Protein AF-A0A536CJ79-F1 (afdb_monomer)

Mean predicted aligned error: 11.65 Å

Structure (mmCIF, N/CA/C/O backbone):
data_AF-A0A536CJ79-F1
#
_entry.id   AF-A0A536CJ79-F1
#
loop_
_atom_site.group_PDB
_atom_site.id
_atom_site.type_symbol
_atom_site.label_atom_id
_atom_site.label_alt_id
_atom_site.label_comp_id
_atom_site.label_asym_id
_atom_site.label_entity_id
_atom_site.label_seq_id
_atom_site.pdbx_PDB_ins_code
_atom_site.Cartn_x
_atom_site.Cartn_y
_atom_site.Cartn_z
_atom_site.occupancy
_atom_site.B_iso_or_equiv
_atom_site.auth_seq_id
_atom_site.auth_comp_id
_atom_site.auth_asym_id
_atom_site.auth_atom_id
_atom_site.pdbx_PDB_model_num
ATOM 1 N N . MET A 1 1 ? 9.368 -1.199 27.092 1.00 73.19 1 MET A N 1
ATOM 2 C CA . MET A 1 1 ? 9.472 0.175 26.552 1.00 73.19 1 MET A CA 1
ATOM 3 C C . MET A 1 1 ? 8.322 0.328 25.573 1.00 73.19 1 MET A C 1
ATOM 5 O O . MET A 1 1 ? 8.104 -0.614 24.823 1.00 73.19 1 MET A O 1
ATOM 9 N N . LYS A 1 2 ? 7.531 1.405 25.643 1.00 85.31 2 LYS A N 1
ATOM 10 C CA . LYS A 1 2 ? 6.389 1.578 24.731 1.00 85.31 2 LYS A CA 1
ATOM 11 C C . LYS A 1 2 ? 6.902 1.987 23.349 1.00 85.31 2 LYS A C 1
ATOM 13 O O . LYS A 1 2 ? 7.710 2.909 23.264 1.00 85.31 2 LYS A O 1
ATOM 18 N N . THR A 1 3 ? 6.424 1.309 22.317 1.00 94.44 3 THR A N 1
ATOM 19 C CA . THR A 1 3 ? 6.707 1.585 20.902 1.00 94.44 3 THR A CA 1
ATOM 20 C C . THR A 1 3 ? 5.436 2.105 20.255 1.00 94.44 3 THR A C 1
ATOM 22 O O . THR A 1 3 ? 4.338 1.751 20.688 1.00 94.44 3 THR A O 1
ATOM 25 N N . GLU A 1 4 ? 5.574 2.971 19.260 1.00 96.38 4 GLU A N 1
ATOM 26 C CA . GLU A 1 4 ? 4.444 3.442 18.474 1.00 96.38 4 GLU A CA 1
ATOM 27 C C . GLU A 1 4 ? 4.176 2.489 17.307 1.00 96.38 4 GLU A C 1
ATOM 29 O O . GLU A 1 4 ? 5.079 2.133 16.547 1.00 96.38 4 GLU A O 1
ATOM 34 N N . TRP A 1 5 ? 2.938 2.014 17.227 1.00 97.31 5 TRP A N 1
ATOM 35 C CA . TRP A 1 5 ? 2.487 1.029 16.258 1.00 97.31 5 TRP A CA 1
ATOM 36 C C . TRP A 1 5 ? 1.411 1.640 15.380 1.00 97.31 5 TRP A C 1
ATOM 38 O O . TRP A 1 5 ? 0.447 2.202 15.895 1.00 97.31 5 TRP A O 1
ATOM 48 N N . THR A 1 6 ? 1.541 1.459 14.073 1.00 97.12 6 THR A N 1
ATOM 49 C CA . THR A 1 6 ? 0.470 1.678 13.107 1.00 97.12 6 THR A CA 1
ATOM 50 C C . THR A 1 6 ? -0.220 0.343 12.856 1.00 97.12 6 THR A C 1
ATOM 52 O O . THR A 1 6 ? 0.427 -0.644 12.486 1.00 97.12 6 THR A O 1
ATOM 55 N N . VAL A 1 7 ? -1.532 0.311 13.070 1.00 97.69 7 VAL A N 1
ATOM 56 C CA . VAL A 1 7 ? -2.379 -0.857 12.834 1.00 97.69 7 VAL A CA 1
ATOM 57 C C . VAL A 1 7 ? -3.358 -0.518 11.726 1.00 97.69 7 VAL A C 1
ATOM 59 O O . VAL A 1 7 ? -4.098 0.456 11.836 1.00 97.69 7 VAL A O 1
ATOM 62 N N . THR A 1 8 ? -3.371 -1.339 10.682 1.00 97.25 8 THR A N 1
ATOM 63 C CA . THR A 1 8 ? -4.373 -1.298 9.618 1.00 97.25 8 THR A CA 1
ATOM 64 C C . THR A 1 8 ? -5.231 -2.549 9.697 1.00 97.25 8 THR A C 1
ATOM 66 O O . THR A 1 8 ? -4.703 -3.662 9.717 1.00 97.25 8 THR A O 1
ATOM 69 N N . ILE A 1 9 ? -6.547 -2.368 9.744 1.00 97.25 9 ILE A N 1
ATOM 70 C CA . ILE A 1 9 ? -7.541 -3.440 9.739 1.00 97.25 9 ILE A CA 1
ATOM 71 C C . ILE A 1 9 ? -8.451 -3.212 8.539 1.00 97.25 9 ILE A C 1
ATOM 73 O O . ILE A 1 9 ? -9.128 -2.187 8.458 1.00 97.25 9 ILE A O 1
ATOM 77 N N . GLU A 1 10 ? -8.478 -4.180 7.625 1.00 96.69 10 GLU A N 1
ATOM 78 C CA . GLU A 1 10 ? -9.449 -4.225 6.535 1.00 96.69 10 GLU A CA 1
ATOM 79 C C . GLU A 1 10 ? -10.448 -5.351 6.787 1.00 96.69 10 GLU A C 1
ATOM 81 O O . GLU A 1 10 ? -10.070 -6.484 7.104 1.00 96.69 10 GLU A O 1
ATOM 86 N N . GLY A 1 11 ? -11.732 -5.065 6.622 1.00 95.44 11 GLY A N 1
ATOM 87 C CA . GLY A 1 11 ? -12.769 -6.071 6.782 1.00 95.44 11 GLY A CA 1
ATOM 88 C C . GLY A 1 11 ? -14.157 -5.575 6.421 1.00 95.44 11 GLY A C 1
ATOM 89 O O . GLY A 1 11 ? -14.378 -4.396 6.138 1.00 95.44 11 GLY A O 1
ATOM 90 N N . ARG A 1 12 ? -15.114 -6.501 6.416 1.00 95.19 12 ARG A N 1
ATOM 91 C CA . ARG A 1 12 ? -16.521 -6.190 6.146 1.00 95.19 12 ARG A CA 1
ATOM 92 C C . ARG A 1 12 ? -17.265 -6.013 7.463 1.00 95.19 12 ARG A C 1
ATOM 94 O O . ARG A 1 12 ? -17.269 -6.946 8.270 1.00 95.19 12 ARG A O 1
ATOM 101 N N . PRO A 1 13 ? -17.866 -4.840 7.719 1.00 94.12 13 PRO A N 1
ATOM 102 C CA . PRO A 1 13 ? -18.624 -4.624 8.940 1.00 94.12 13 PRO A CA 1
ATOM 103 C C . PRO A 1 13 ? -19.940 -5.419 8.896 1.00 94.12 13 PRO A C 1
ATOM 105 O O . PRO A 1 13 ? -20.557 -5.566 7.841 1.00 94.12 13 PRO A O 1
ATOM 108 N N . ALA A 1 14 ? -20.385 -5.929 10.048 1.00 90.94 14 ALA A N 1
ATOM 109 C CA . ALA A 1 14 ? -21.646 -6.673 10.160 1.00 90.94 14 ALA A CA 1
ATOM 110 C C . ALA A 1 14 ? -22.886 -5.765 10.099 1.00 90.94 14 ALA A C 1
ATOM 112 O O . ALA A 1 14 ? -23.990 -6.228 9.812 1.00 90.94 14 ALA A O 1
ATOM 113 N N . LYS A 1 15 ? -22.705 -4.476 10.396 1.00 88.38 15 LYS A N 1
ATOM 114 C CA . LYS A 1 15 ? -23.716 -3.422 10.272 1.00 88.38 15 LYS A CA 1
ATOM 115 C C . LYS A 1 15 ? -23.265 -2.371 9.262 1.00 88.38 15 LYS A C 1
ATOM 117 O O . LYS A 1 15 ? -22.086 -2.271 8.942 1.00 88.38 15 LYS A O 1
ATOM 122 N N . VAL A 1 16 ? -24.217 -1.585 8.765 1.00 86.12 16 VAL A N 1
ATOM 123 C CA . VAL A 1 16 ? -23.900 -0.336 8.061 1.00 86.12 16 VAL A CA 1
ATOM 124 C C . VAL A 1 16 ? -23.269 0.614 9.076 1.00 86.12 16 VAL A C 1
ATOM 126 O O . VAL A 1 16 ? -23.767 0.721 10.197 1.00 86.12 16 VAL A O 1
ATOM 129 N N . VAL A 1 17 ? -22.170 1.255 8.694 1.00 87.38 17 VAL A N 1
ATOM 130 C 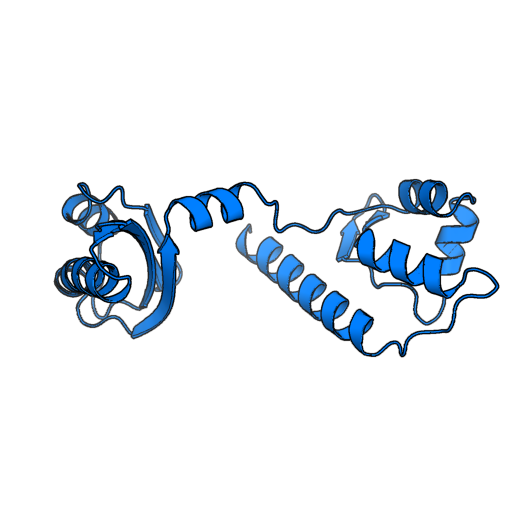CA . VAL A 1 17 ? -21.407 2.165 9.553 1.00 87.38 17 VAL A CA 1
ATOM 131 C C . VAL A 1 17 ? -21.127 3.429 8.767 1.00 87.38 17 VAL A C 1
ATOM 133 O O . VAL A 1 17 ? -20.785 3.340 7.584 1.00 87.38 17 VAL A O 1
ATOM 136 N N . ASP A 1 18 ? -21.282 4.576 9.417 1.00 90.50 18 ASP A N 1
ATOM 137 C CA . ASP A 1 18 ? -20.813 5.841 8.875 1.00 90.50 18 ASP A CA 1
ATOM 138 C C . ASP A 1 18 ? -19.294 5.948 9.107 1.00 90.50 18 ASP A C 1
ATOM 140 O O . ASP A 1 18 ? -18.837 5.790 10.243 1.00 90.50 18 ASP A O 1
ATOM 144 N N . PRO A 1 19 ? -18.473 6.165 8.065 1.00 88.81 19 PRO A N 1
ATOM 145 C CA . PRO A 1 19 ? -17.048 6.413 8.245 1.00 88.81 19 PRO A CA 1
ATOM 146 C C . PRO A 1 19 ? -16.736 7.576 9.198 1.00 88.81 19 PRO A C 1
ATOM 148 O O . PRO A 1 19 ? -15.688 7.535 9.841 1.00 88.81 19 PRO A O 1
ATOM 151 N N . GLU A 1 20 ? -17.615 8.580 9.306 1.00 91.56 20 GLU A N 1
ATOM 152 C CA . GLU A 1 20 ? -17.431 9.709 10.230 1.00 91.56 20 GLU A CA 1
ATOM 153 C C . GLU A 1 20 ? -17.484 9.259 11.698 1.00 91.56 20 GLU A C 1
ATOM 155 O O . GLU A 1 20 ? -16.600 9.629 12.468 1.00 91.56 20 GLU A O 1
ATOM 160 N N . ASP A 1 21 ? -18.393 8.343 12.058 1.00 92.00 21 ASP A N 1
ATOM 161 C CA . ASP A 1 21 ? -18.478 7.787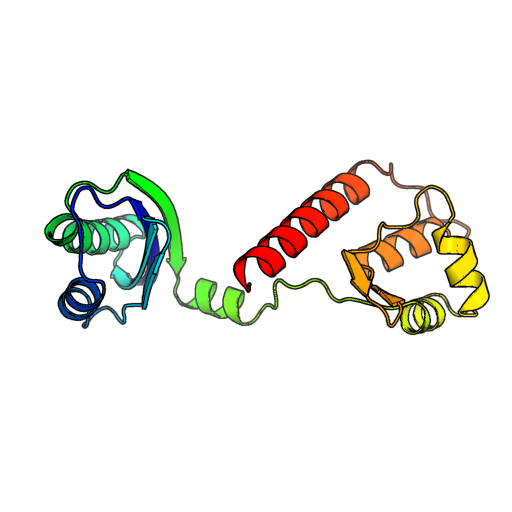 13.420 1.00 92.00 21 ASP A CA 1
ATOM 162 C C . ASP A 1 21 ? -17.164 7.103 13.842 1.00 92.00 21 ASP A C 1
ATOM 164 O O . ASP A 1 21 ? -16.749 7.154 15.000 1.00 92.00 21 ASP A O 1
ATOM 168 N N . ILE A 1 22 ? -16.488 6.444 12.892 1.00 91.75 22 ILE A N 1
ATOM 169 C CA . ILE A 1 22 ? -15.205 5.774 13.139 1.00 91.75 22 ILE A CA 1
ATOM 170 C C . ILE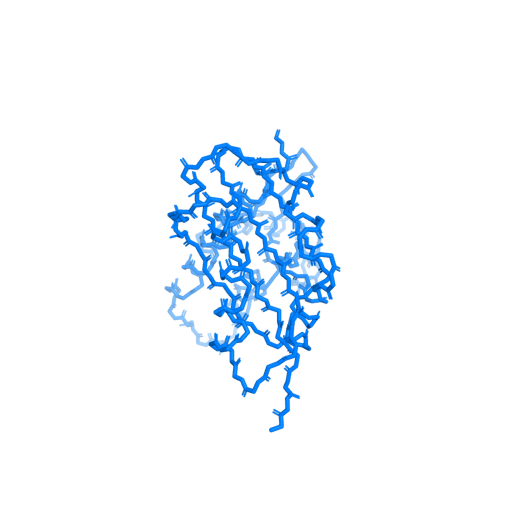 A 1 22 ? -14.085 6.797 13.327 1.00 91.75 22 ILE A C 1
ATOM 172 O O . ILE A 1 22 ? -13.215 6.601 14.177 1.00 91.75 22 ILE A O 1
ATOM 176 N N . LEU A 1 23 ? -14.076 7.862 12.522 1.00 92.75 23 LEU A N 1
ATOM 177 C CA . LEU A 1 23 ? -13.086 8.929 12.651 1.00 92.75 23 LEU A CA 1
ATOM 178 C C . LEU A 1 23 ? -13.211 9.635 14.002 1.00 92.75 23 LEU A C 1
ATOM 180 O O . LEU A 1 23 ? -12.184 9.894 14.628 1.00 92.75 23 LEU A O 1
ATOM 184 N N . ASP A 1 24 ? -14.436 9.879 14.461 1.00 93.06 24 ASP A N 1
ATOM 185 C CA . ASP A 1 24 ? -14.707 10.518 15.747 1.00 93.06 24 ASP A CA 1
ATOM 186 C C . ASP A 1 24 ? -14.265 9.640 16.926 1.00 93.06 24 ASP A C 1
ATOM 188 O O . ASP A 1 24 ? -13.522 10.097 17.797 1.00 93.06 24 ASP A O 1
ATOM 192 N N . GLU A 1 25 ? -14.642 8.359 16.935 1.00 91.12 25 GLU A N 1
ATOM 193 C CA . GLU A 1 25 ? -14.264 7.419 18.003 1.00 91.12 25 GLU A CA 1
ATOM 194 C C . GLU A 1 25 ? -12.748 7.208 18.083 1.00 91.12 25 GLU A C 1
ATOM 196 O O . GLU A 1 25 ? -12.173 7.058 19.163 1.00 91.12 25 GLU A O 1
ATOM 201 N N . LEU A 1 26 ? -12.075 7.198 16.932 1.00 91.50 26 LEU A N 1
ATOM 202 C CA . LEU A 1 26 ? -10.636 6.971 16.856 1.00 91.50 26 LEU A CA 1
ATOM 203 C C . LEU A 1 26 ? -9.825 8.266 16.797 1.00 91.50 26 LEU A C 1
ATOM 205 O O . LEU A 1 26 ? -8.620 8.181 16.568 1.00 91.50 26 LEU A O 1
ATOM 209 N N . ALA A 1 27 ? -10.428 9.441 17.006 1.00 90.00 27 ALA A N 1
ATOM 210 C CA . ALA A 1 27 ? -9.792 10.739 16.765 1.00 90.00 27 ALA A CA 1
ATOM 211 C C . ALA A 1 27 ? -8.436 10.900 17.480 1.00 90.00 27 ALA A C 1
ATOM 213 O O . ALA A 1 27 ? -7.478 11.423 16.906 1.00 90.00 27 ALA A O 1
ATOM 214 N N . GLU A 1 28 ? -8.313 10.383 18.707 1.00 90.06 28 GLU A N 1
ATOM 215 C CA . GLU A 1 28 ? -7.066 10.428 19.488 1.00 90.06 28 GLU A CA 1
ATOM 216 C C . GLU A 1 28 ? -5.941 9.543 18.922 1.00 90.06 28 GLU A C 1
ATOM 218 O O . GLU A 1 28 ? -4.776 9.695 19.294 1.00 90.06 28 GLU A O 1
ATOM 223 N N . LEU A 1 29 ? -6.268 8.620 18.016 1.00 89.81 29 LEU A N 1
ATOM 224 C CA . LEU A 1 29 ? -5.343 7.656 17.419 1.00 89.81 29 LEU A CA 1
ATOM 225 C C . LEU A 1 29 ? -4.885 8.058 16.009 1.00 89.81 29 LEU A C 1
ATOM 227 O O . LEU A 1 29 ? -4.305 7.234 15.304 1.00 89.81 29 LEU A O 1
ATOM 231 N N . SER A 1 30 ? -5.127 9.310 15.593 1.00 87.81 30 SER A N 1
ATOM 232 C CA . SER A 1 30 ? -4.805 9.816 14.245 1.00 87.81 30 SER A CA 1
ATOM 233 C C . SER A 1 30 ? -5.325 8.889 13.133 1.00 87.81 30 SER A C 1
ATOM 235 O O . SER A 1 30 ? -4.530 8.313 12.383 1.00 87.81 30 SER A O 1
ATOM 237 N N . PRO A 1 31 ? -6.650 8.677 13.055 1.00 94.00 31 PRO A N 1
ATOM 238 C CA . PRO A 1 31 ? -7.217 7.636 12.224 1.00 94.00 31 PRO A CA 1
ATOM 239 C C . PRO A 1 31 ? -7.245 8.044 10.750 1.00 94.00 31 PRO A C 1
ATOM 241 O O . PRO A 1 31 ? -7.430 9.209 10.398 1.00 94.00 31 PRO A O 1
ATOM 244 N N . ALA A 1 32 ? -7.137 7.050 9.880 1.00 94.19 32 ALA A N 1
ATOM 245 C CA . ALA A 1 32 ? -7.490 7.146 8.476 1.00 94.19 32 ALA A CA 1
ATOM 246 C C . ALA A 1 32 ? -8.494 6.039 8.159 1.00 94.19 32 ALA A C 1
ATOM 248 O O . ALA A 1 32 ? -8.252 4.869 8.453 1.00 94.19 32 ALA A O 1
ATOM 249 N N . VAL A 1 33 ? -9.621 6.411 7.557 1.00 94.50 33 VAL A N 1
ATOM 250 C CA . VAL A 1 33 ? -10.706 5.483 7.233 1.00 94.50 33 VAL A CA 1
ATOM 251 C C . VAL A 1 33 ? -10.998 5.563 5.744 1.00 94.50 33 VAL A C 1
ATOM 253 O O . VAL A 1 33 ? -11.095 6.644 5.165 1.00 94.50 33 VAL A O 1
ATOM 256 N N . GLN A 1 34 ? -11.142 4.405 5.114 1.00 92.94 34 GLN A N 1
ATOM 257 C CA . GLN A 1 34 ? -11.619 4.269 3.746 1.00 92.94 34 GLN A CA 1
ATOM 258 C C . GLN A 1 34 ? -12.768 3.271 3.730 1.00 92.94 34 GLN A C 1
ATOM 260 O O . GLN A 1 34 ? -12.674 2.194 4.317 1.00 92.94 34 GLN A O 1
ATOM 265 N N . PHE A 1 35 ? -13.843 3.610 3.027 1.00 91.31 35 PHE A N 1
ATOM 266 C CA . PHE A 1 35 ? -14.978 2.718 2.854 1.00 91.31 35 PHE A CA 1
ATOM 267 C C . PHE A 1 35 ? -15.396 2.674 1.389 1.00 91.31 35 PHE A C 1
ATOM 269 O O . PHE A 1 35 ? -15.614 3.706 0.755 1.00 91.31 35 PHE A O 1
ATOM 276 N N . GLY A 1 36 ? -15.505 1.470 0.835 1.00 87.06 36 GLY A N 1
ATOM 277 C CA . GLY A 1 36 ? -15.907 1.281 -0.554 1.00 87.06 36 GLY A CA 1
ATOM 278 C C . GLY A 1 36 ? -16.176 -0.182 -0.871 1.00 87.06 36 GLY A C 1
ATOM 279 O O . GLY A 1 36 ? -15.493 -1.073 -0.374 1.00 87.06 36 GLY A O 1
ATOM 280 N N . ASN A 1 37 ? -17.186 -0.454 -1.703 1.00 86.62 37 ASN A N 1
ATOM 281 C CA . ASN A 1 37 ? -17.585 -1.820 -2.084 1.00 86.62 37 ASN A CA 1
ATOM 282 C C . ASN A 1 37 ? -17.834 -2.753 -0.874 1.00 86.62 37 ASN A C 1
ATOM 284 O O . ASN A 1 37 ? -17.519 -3.948 -0.908 1.00 86.62 37 ASN A O 1
ATOM 288 N N . GLY A 1 38 ? -18.365 -2.190 0.217 1.00 87.31 38 GLY A N 1
ATOM 289 C CA . GLY A 1 38 ? -18.629 -2.899 1.473 1.00 87.31 38 GLY A CA 1
ATOM 290 C C . GLY A 1 38 ? -17.379 -3.342 2.240 1.00 87.31 38 GLY A C 1
ATOM 291 O O . GLY A 1 38 ? -17.508 -4.150 3.155 1.00 87.31 38 GLY A O 1
ATOM 292 N N . LEU A 1 39 ? -16.191 -2.871 1.852 1.00 92.38 39 LEU A N 1
ATOM 293 C CA . LEU A 1 39 ? -14.942 -3.074 2.576 1.00 92.38 39 LEU A CA 1
ATOM 294 C C . LEU A 1 39 ? -14.606 -1.791 3.338 1.00 92.38 39 LEU A C 1
ATOM 296 O O . LEU A 1 39 ? -14.567 -0.707 2.750 1.00 92.38 39 LEU A O 1
ATOM 300 N N . LEU A 1 40 ? -14.370 -1.936 4.637 1.00 94.62 40 LEU A N 1
ATOM 301 C CA . LEU A 1 40 ? -13.842 -0.903 5.512 1.00 94.62 40 LEU A CA 1
ATOM 302 C C . LEU A 1 40 ? -12.344 -1.141 5.683 1.00 94.62 40 LEU A C 1
ATOM 304 O O . LEU A 1 40 ? -11.944 -2.257 5.997 1.00 94.62 40 LEU A O 1
ATOM 308 N N . SER A 1 41 ? -11.539 -0.102 5.503 1.00 95.88 41 SER A N 1
ATOM 309 C CA . SER A 1 41 ? -10.121 -0.079 5.850 1.00 95.88 41 SER A CA 1
ATOM 310 C C . SER A 1 41 ? -9.894 1.029 6.862 1.00 95.88 41 SER A C 1
ATOM 312 O O . SER A 1 41 ? -10.081 2.201 6.536 1.00 95.88 41 SER A O 1
ATOM 314 N N . THR A 1 42 ? -9.459 0.664 8.062 1.00 96.50 42 THR A N 1
ATOM 315 C CA . THR A 1 42 ? -9.113 1.616 9.116 1.00 96.50 42 THR A CA 1
ATOM 316 C C . THR A 1 42 ? -7.647 1.475 9.474 1.00 96.50 42 THR A C 1
ATOM 318 O O . THR A 1 42 ? -7.201 0.390 9.842 1.00 96.50 42 THR A O 1
ATOM 321 N N . THR A 1 43 ? -6.922 2.585 9.434 1.00 96.69 43 THR A N 1
ATOM 322 C CA . THR A 1 43 ? -5.559 2.708 9.945 1.00 96.69 43 THR A CA 1
ATOM 323 C C . THR A 1 43 ? -5.558 3.641 11.147 1.00 96.69 43 THR A C 1
ATOM 325 O O . THR A 1 43 ? -6.134 4.721 11.082 1.00 96.69 43 THR A O 1
ATOM 328 N N . ALA A 1 44 ? -4.910 3.247 12.237 1.00 96.44 44 ALA A N 1
ATOM 329 C CA . ALA A 1 44 ? -4.744 4.084 13.421 1.00 96.44 44 ALA A CA 1
ATOM 330 C C . ALA A 1 44 ? -3.393 3.812 14.091 1.00 96.44 44 ALA A C 1
ATOM 332 O O . ALA A 1 44 ? -2.809 2.733 13.942 1.00 96.44 44 ALA A O 1
ATOM 333 N N . THR A 1 45 ? -2.901 4.795 14.838 1.00 95.81 45 THR A N 1
ATOM 334 C CA . THR A 1 45 ? -1.590 4.750 15.484 1.00 95.81 45 THR A CA 1
ATOM 335 C C . THR A 1 45 ? -1.734 4.759 17.001 1.00 95.81 45 THR A C 1
ATOM 337 O O . THR A 1 45 ? -2.486 5.547 17.572 1.00 95.81 45 THR A O 1
ATOM 340 N N . ARG A 1 46 ? -1.002 3.875 17.687 1.00 94.75 46 ARG A N 1
ATOM 341 C CA . ARG A 1 46 ? -1.057 3.747 19.147 1.00 94.75 46 ARG A CA 1
ATOM 342 C C . ARG A 1 46 ? 0.288 3.365 19.746 1.00 94.75 46 ARG A C 1
ATOM 344 O O . ARG A 1 46 ? 0.976 2.469 19.261 1.00 94.75 46 ARG A O 1
ATOM 351 N N . ARG A 1 47 ? 0.634 3.975 20.884 1.00 95.50 47 ARG A N 1
ATOM 352 C CA . ARG A 1 47 ? 1.750 3.498 21.712 1.00 95.50 47 ARG A CA 1
ATOM 353 C C . ARG A 1 47 ? 1.332 2.312 22.571 1.00 95.50 47 ARG A C 1
ATOM 355 O O . ARG A 1 47 ? 0.431 2.436 23.397 1.00 95.50 47 ARG A O 1
ATOM 362 N N . ALA A 1 48 ? 2.053 1.206 22.443 1.00 95.50 48 ALA A N 1
ATOM 363 C CA . ALA A 1 48 ? 1.810 -0.025 23.188 1.00 95.50 48 ALA A CA 1
ATOM 364 C C . ALA A 1 48 ? 3.127 -0.747 23.504 1.00 95.50 48 ALA A C 1
ATOM 366 O O . ALA A 1 48 ? 4.175 -0.457 22.919 1.00 95.50 48 ALA A O 1
ATOM 367 N N . ASN A 1 49 ? 3.097 -1.693 24.441 1.00 96.12 49 ASN A N 1
ATOM 368 C CA . ASN A 1 49 ? 4.263 -2.516 24.768 1.00 96.12 49 ASN A CA 1
ATOM 369 C C . ASN A 1 49 ? 4.467 -3.654 23.762 1.00 96.12 49 ASN A C 1
ATOM 371 O O . ASN A 1 49 ? 5.548 -4.238 23.714 1.00 96.12 49 ASN A O 1
ATOM 375 N N . SER A 1 50 ? 3.441 -3.975 22.972 1.00 95.88 50 SER A N 1
ATOM 376 C CA . SER A 1 50 ? 3.474 -5.031 21.965 1.00 95.88 50 SER A CA 1
ATOM 377 C C . SER A 1 50 ? 2.551 -4.704 20.782 1.00 95.88 50 SER A C 1
ATOM 379 O O . SER A 1 50 ? 1.609 -3.924 20.946 1.00 95.88 50 SER A O 1
ATOM 381 N N . PRO A 1 51 ? 2.776 -5.313 19.603 1.00 96.50 51 PRO A N 1
ATOM 382 C CA . PRO A 1 51 ? 1.883 -5.153 18.455 1.00 96.50 51 PRO A CA 1
ATOM 383 C C . PRO A 1 51 ? 0.470 -5.684 18.728 1.00 96.50 51 PRO A C 1
ATOM 385 O O . PRO A 1 51 ? -0.501 -5.118 18.240 1.00 96.50 51 PRO A O 1
ATOM 388 N N . ILE A 1 52 ? 0.354 -6.748 19.529 1.00 97.06 52 ILE A N 1
ATOM 389 C CA . ILE A 1 52 ? -0.932 -7.367 19.880 1.00 97.06 52 ILE A CA 1
ATOM 390 C C . ILE A 1 52 ? -1.750 -6.416 20.756 1.00 97.06 52 ILE A C 1
ATOM 392 O O . ILE A 1 52 ? -2.904 -6.164 20.452 1.00 97.06 52 ILE A O 1
ATOM 396 N N . GLU A 1 53 ? -1.128 -5.798 21.764 1.00 96.44 53 GLU A N 1
ATOM 397 C CA . GLU A 1 53 ? -1.788 -4.787 22.604 1.00 96.44 53 GLU A CA 1
ATOM 398 C C . GLU A 1 53 ? -2.277 -3.590 21.768 1.00 96.44 53 GLU A C 1
ATOM 400 O O . GLU A 1 53 ? -3.380 -3.096 21.983 1.00 96.44 53 GLU A O 1
ATOM 405 N N . ALA A 1 54 ? -1.489 -3.128 20.788 1.00 95.94 54 ALA A N 1
ATOM 406 C CA . ALA A 1 54 ? -1.932 -2.069 19.879 1.00 95.94 54 ALA A CA 1
ATOM 407 C C . ALA A 1 54 ? -3.151 -2.498 19.043 1.00 95.94 54 ALA A C 1
ATOM 409 O O . ALA A 1 54 ? -4.101 -1.725 18.914 1.00 95.94 54 ALA A O 1
ATOM 410 N N . TYR A 1 55 ? -3.123 -3.721 18.504 1.00 96.69 55 TYR A N 1
ATOM 411 C CA . TYR A 1 55 ? -4.223 -4.295 17.736 1.00 96.69 55 TYR A CA 1
ATOM 412 C C . TYR A 1 55 ? -5.492 -4.447 18.568 1.00 96.69 55 TYR A C 1
ATOM 414 O O . TYR A 1 55 ? -6.531 -3.962 18.134 1.00 96.69 55 TYR A O 1
ATOM 422 N N . ASP A 1 56 ? -5.410 -5.062 19.750 1.00 95.94 56 ASP A N 1
ATOM 423 C CA . ASP A 1 56 ? -6.574 -5.337 20.596 1.00 95.94 56 ASP A CA 1
ATOM 424 C C . ASP A 1 56 ? -7.330 -4.044 20.899 1.00 95.94 56 ASP A C 1
ATOM 426 O O . ASP A 1 56 ? -8.537 -3.967 20.705 1.00 95.94 56 ASP A O 1
ATOM 430 N N . HIS A 1 57 ? -6.609 -2.978 21.245 1.00 93.75 57 HIS A N 1
ATOM 431 C CA . HIS A 1 57 ? -7.217 -1.683 21.517 1.00 93.75 57 HIS A CA 1
ATOM 432 C C . HIS A 1 57 ? -7.927 -1.049 20.315 1.00 93.75 57 HIS A C 1
ATOM 434 O O . HIS A 1 57 ? -9.001 -0.471 20.472 1.00 93.75 57 HIS A O 1
ATOM 440 N N . ILE A 1 58 ? -7.324 -1.110 19.126 1.00 95.00 58 ILE A N 1
ATOM 441 C CA . ILE A 1 58 ? -7.921 -0.533 17.913 1.00 95.00 58 ILE A CA 1
ATOM 442 C C . ILE A 1 58 ? -9.091 -1.401 17.440 1.00 95.00 58 ILE A C 1
ATOM 444 O O . ILE A 1 58 ? -10.134 -0.879 17.048 1.00 95.00 58 ILE A O 1
ATOM 448 N N . TYR A 1 59 ? -8.951 -2.723 17.524 1.00 94.81 59 TYR A N 1
ATOM 449 C CA . TYR A 1 59 ? -10.003 -3.667 17.181 1.00 94.81 59 TYR A CA 1
ATOM 450 C C . TYR A 1 59 ? -11.202 -3.556 18.126 1.00 94.81 59 TYR A C 1
ATOM 452 O O . TYR A 1 59 ? -12.332 -3.586 17.655 1.00 94.81 59 TYR A O 1
ATOM 460 N N . GLU A 1 60 ? -10.995 -3.392 19.434 1.00 93.69 60 GLU A N 1
ATOM 461 C CA . GLU A 1 60 ? -12.078 -3.194 20.404 1.00 93.69 60 GLU A CA 1
ATOM 462 C C . GLU A 1 60 ? -12.905 -1.942 20.088 1.00 93.69 60 GLU A C 1
ATOM 464 O O . GLU A 1 60 ? -14.136 -2.022 20.028 1.00 93.69 60 GLU A O 1
ATOM 469 N N . ALA A 1 61 ? -12.233 -0.818 19.818 1.00 91.75 61 ALA A N 1
ATOM 470 C CA . ALA A 1 61 ? -12.885 0.429 19.424 1.00 91.75 61 ALA A CA 1
ATOM 471 C C . ALA A 1 61 ? -13.640 0.280 18.091 1.00 91.75 61 ALA A C 1
ATOM 473 O O . ALA A 1 61 ? -14.792 0.685 17.972 1.00 91.75 61 ALA A O 1
ATOM 474 N N . LEU A 1 62 ? -13.051 -0.394 17.100 1.00 92.69 62 LEU A N 1
ATOM 475 C CA . LEU A 1 62 ? -13.730 -0.654 15.829 1.00 92.69 62 LEU A CA 1
ATOM 476 C C . LEU A 1 62 ? -14.917 -1.605 15.966 1.00 92.69 62 LEU A C 1
ATOM 478 O O . LEU A 1 62 ? -15.961 -1.388 15.353 1.00 92.69 62 LEU A O 1
ATOM 482 N N . ASN A 1 63 ? -14.780 -2.673 16.745 1.00 92.19 63 ASN A N 1
ATOM 483 C CA . ASN A 1 63 ? -15.799 -3.707 16.894 1.00 92.19 63 ASN A CA 1
ATOM 484 C C . ASN A 1 63 ? -17.047 -3.177 17.625 1.00 92.19 63 ASN A C 1
ATOM 486 O O . ASN A 1 63 ? -18.155 -3.641 17.346 1.00 92.19 63 ASN A O 1
ATOM 490 N N . SER A 1 64 ? -16.912 -2.173 18.501 1.00 90.69 64 SER A N 1
ATOM 491 C CA . SER A 1 64 ? -18.067 -1.496 19.116 1.00 90.69 64 SER A CA 1
ATOM 492 C C . SER A 1 64 ? -18.942 -0.793 18.055 1.00 90.69 64 SER A C 1
ATOM 494 O O . SER A 1 64 ? -20.177 -0.920 18.044 1.00 90.69 64 SER A O 1
ATOM 496 N N . LEU A 1 65 ? -18.304 -0.149 17.074 1.00 91.12 65 LEU A N 1
ATOM 497 C CA . LEU A 1 65 ? -18.955 0.612 16.005 1.00 91.12 65 LEU A CA 1
ATOM 498 C C . LEU A 1 65 ? -19.401 -0.229 14.816 1.00 91.12 65 LEU A C 1
ATOM 500 O O . LEU A 1 65 ? -20.440 0.051 14.225 1.00 91.12 65 LEU A O 1
ATOM 504 N N . THR A 1 66 ? -18.661 -1.281 14.484 1.00 91.88 66 THR A N 1
ATOM 505 C CA . THR A 1 66 ? -18.860 -2.073 13.258 1.00 91.88 66 THR A CA 1
ATOM 506 C C . THR A 1 66 ? -19.556 -3.410 13.505 1.00 91.88 66 THR A C 1
ATOM 508 O O . THR A 1 66 ? -20.040 -4.051 12.566 1.00 91.88 66 THR A O 1
ATOM 511 N N . GLY A 1 67 ? -19.677 -3.815 14.775 1.00 90.06 67 GLY A N 1
ATOM 512 C CA . GLY A 1 67 ? -19.997 -5.191 15.120 1.00 90.06 67 GLY A CA 1
ATOM 513 C C . GLY A 1 67 ? -18.842 -6.109 14.728 1.00 90.06 67 GLY A C 1
ATOM 514 O O . GLY A 1 67 ? -17.728 -5.660 14.474 1.00 90.06 67 GLY A O 1
ATOM 515 N N . LYS A 1 68 ? -19.106 -7.413 14.647 1.00 90.12 68 LYS A N 1
ATOM 516 C CA . LYS A 1 68 ? -18.069 -8.367 14.255 1.00 90.12 68 LYS A CA 1
ATOM 517 C C . LYS A 1 68 ? -17.623 -8.098 12.813 1.00 90.12 68 LYS A C 1
ATOM 519 O O . LYS A 1 68 ? -18.388 -8.344 11.885 1.00 90.12 68 LYS A O 1
ATOM 524 N N . LEU A 1 69 ? -16.388 -7.639 12.640 1.00 91.25 69 LEU A N 1
ATOM 525 C CA . LEU A 1 69 ? -15.750 -7.501 11.333 1.00 91.25 69 LEU A CA 1
ATOM 526 C C . LEU A 1 69 ? -15.391 -8.879 10.765 1.00 91.25 69 LEU A C 1
ATOM 528 O O . LEU A 1 69 ? -14.743 -9.694 11.425 1.00 91.25 69 LEU A O 1
ATOM 532 N N . GLU A 1 70 ? -15.775 -9.134 9.517 1.00 94.19 70 GLU A N 1
ATOM 533 C CA . GLU A 1 70 ? -15.159 -10.192 8.717 1.00 94.19 70 GLU A CA 1
ATOM 534 C C . GLU A 1 70 ? -13.815 -9.666 8.209 1.00 94.19 70 GLU A C 1
ATOM 536 O O . GLU A 1 70 ? -13.745 -8.952 7.209 1.00 94.19 70 GLU A O 1
ATOM 541 N N . ILE A 1 71 ? -12.760 -9.937 8.975 1.00 94.94 71 ILE A N 1
ATOM 542 C CA . ILE A 1 71 ? -11.413 -9.423 8.724 1.00 94.94 71 ILE A CA 1
ATOM 543 C C . ILE A 1 71 ? -10.834 -10.056 7.451 1.00 94.94 71 ILE A C 1
ATOM 545 O O . ILE A 1 71 ? -10.690 -11.276 7.369 1.00 94.94 71 ILE A O 1
ATOM 549 N N . GLU A 1 72 ? -10.444 -9.215 6.493 1.00 95.38 72 GLU A N 1
ATOM 550 C CA . GLU A 1 72 ? -9.723 -9.611 5.276 1.00 95.38 72 GLU A CA 1
ATOM 551 C C . GLU A 1 72 ? -8.204 -9.382 5.417 1.00 95.38 72 GLU A C 1
ATOM 553 O O . GLU A 1 72 ? -7.409 -10.178 4.909 1.00 95.38 72 GLU A O 1
ATOM 558 N N . LEU A 1 73 ? -7.785 -8.331 6.134 1.00 96.25 73 LEU A N 1
ATOM 559 C CA . LEU A 1 73 ? -6.378 -7.995 6.364 1.00 96.25 73 LEU A CA 1
ATOM 560 C C . LEU A 1 73 ? -6.177 -7.389 7.755 1.00 96.25 73 LEU A C 1
ATOM 562 O O . LEU A 1 73 ? -6.941 -6.531 8.189 1.00 96.25 73 LEU A O 1
ATOM 566 N N . VAL A 1 74 ? -5.083 -7.779 8.407 1.00 96.94 74 VAL A N 1
ATOM 567 C CA . VAL A 1 74 ? -4.501 -7.027 9.523 1.00 96.94 74 VAL A CA 1
ATOM 568 C C . VAL A 1 74 ? -3.026 -6.811 9.221 1.00 96.94 74 VAL A C 1
ATOM 570 O O . VAL A 1 74 ? -2.283 -7.773 9.020 1.00 96.94 74 VAL A O 1
ATOM 573 N N . GLU A 1 75 ? -2.598 -5.554 9.200 1.00 96.75 75 GLU A N 1
ATOM 574 C CA . GLU A 1 75 ? -1.190 -5.176 9.135 1.00 96.75 75 GLU A CA 1
ATOM 575 C C . GLU A 1 75 ? -0.822 -4.409 10.406 1.00 96.75 75 GLU A C 1
ATOM 577 O O . GLU A 1 75 ? -1.471 -3.429 10.760 1.00 96.75 75 GLU A O 1
ATOM 582 N N . ILE A 1 76 ? 0.231 -4.854 11.093 1.00 97.44 76 ILE A N 1
ATOM 583 C CA . ILE A 1 76 ? 0.762 -4.184 12.281 1.00 97.44 76 ILE A CA 1
ATOM 584 C C . ILE A 1 76 ? 2.254 -3.981 12.071 1.00 97.44 76 ILE A C 1
ATOM 586 O O . ILE A 1 76 ? 2.999 -4.940 11.854 1.00 97.44 76 ILE A O 1
ATOM 590 N N . LYS A 1 77 ? 2.703 -2.734 12.156 1.00 95.94 77 LYS A N 1
ATOM 591 C CA . LYS A 1 77 ? 4.120 -2.370 12.063 1.00 95.94 77 LYS A CA 1
ATOM 592 C C . LYS A 1 77 ? 4.403 -1.150 12.921 1.00 95.94 77 LYS A C 1
ATOM 594 O O . LYS A 1 77 ? 3.482 -0.466 13.353 1.00 95.94 77 LYS A O 1
ATOM 599 N N . THR A 1 78 ? 5.671 -0.901 13.223 1.00 96.81 78 THR A N 1
ATOM 600 C CA . THR A 1 78 ? 6.026 0.334 13.931 1.00 96.81 78 THR A CA 1
ATOM 601 C C . THR A 1 78 ? 5.794 1.535 13.016 1.00 96.81 78 THR A C 1
ATOM 603 O O . THR A 1 78 ? 5.890 1.391 11.789 1.00 96.81 78 THR A O 1
ATOM 606 N N . THR A 1 79 ? 5.521 2.710 13.585 1.00 92.94 79 THR A N 1
ATOM 607 C CA . THR A 1 79 ? 5.344 3.942 12.798 1.00 92.94 79 THR A CA 1
ATOM 608 C C . THR A 1 79 ? 6.570 4.211 11.919 1.00 92.94 79 THR A C 1
ATOM 610 O O . THR A 1 79 ? 6.443 4.472 10.729 1.00 92.94 79 THR A O 1
ATOM 613 N N . GLU A 1 80 ? 7.785 3.988 12.433 1.00 92.38 80 GLU A N 1
ATOM 614 C CA . GLU A 1 80 ? 9.020 4.212 11.668 1.00 92.38 80 GLU A CA 1
ATOM 615 C C . GLU A 1 80 ? 9.154 3.258 10.470 1.00 92.38 80 GLU A C 1
ATOM 617 O O . GLU A 1 80 ? 9.787 3.577 9.459 1.00 92.38 80 GLU A O 1
ATOM 622 N N . ARG A 1 81 ? 8.590 2.046 10.569 1.00 91.44 81 ARG A N 1
ATOM 623 C CA . ARG A 1 81 ? 8.548 1.100 9.449 1.00 91.44 81 ARG A CA 1
ATOM 624 C C . ARG A 1 81 ? 7.520 1.537 8.407 1.00 91.44 81 ARG A C 1
ATOM 626 O O . ARG A 1 81 ? 7.829 1.410 7.221 1.00 91.44 81 ARG A O 1
ATOM 633 N N . GLN A 1 82 ? 6.353 2.018 8.848 1.00 90.44 82 GLN A N 1
ATOM 634 C CA . GLN A 1 82 ? 5.303 2.582 7.994 1.00 90.44 82 GLN A CA 1
ATOM 635 C C . GLN A 1 82 ? 5.829 3.787 7.210 1.00 90.44 82 GLN A C 1
ATOM 637 O O . GLN A 1 82 ? 5.682 3.804 5.991 1.00 90.44 82 GLN A O 1
ATOM 642 N N . ASP A 1 83 ? 6.495 4.733 7.870 1.00 88.75 83 ASP A N 1
ATOM 643 C CA . ASP A 1 83 ? 7.059 5.921 7.221 1.00 88.75 83 ASP A CA 1
ATOM 644 C C . ASP A 1 83 ? 8.069 5.531 6.141 1.00 88.75 83 ASP A C 1
ATOM 646 O O . ASP A 1 83 ? 7.972 5.970 4.996 1.00 88.75 83 ASP A O 1
ATOM 650 N N . ARG A 1 84 ? 8.964 4.585 6.448 1.00 86.25 84 ARG A N 1
ATOM 651 C CA . ARG A 1 84 ? 9.914 4.053 5.461 1.00 86.25 84 ARG A CA 1
ATOM 652 C C . ARG A 1 84 ? 9.221 3.395 4.263 1.00 86.25 84 ARG A C 1
ATOM 654 O O . ARG A 1 84 ? 9.714 3.494 3.145 1.00 86.25 84 ARG A O 1
ATOM 661 N N . ASP A 1 85 ? 8.112 2.688 4.478 1.00 84.44 85 ASP A N 1
ATOM 662 C CA . ASP A 1 85 ? 7.338 2.091 3.380 1.00 84.44 85 ASP A CA 1
ATOM 663 C C . ASP A 1 85 ? 6.637 3.144 2.515 1.00 84.44 85 ASP A C 1
ATOM 665 O O . ASP A 1 85 ? 6.464 2.910 1.320 1.00 84.44 85 ASP A O 1
ATOM 669 N N . LEU A 1 86 ? 6.245 4.285 3.093 1.00 81.75 86 LEU A N 1
ATOM 670 C CA . LEU A 1 86 ? 5.650 5.406 2.359 1.00 81.75 86 LEU A CA 1
ATOM 671 C C . LEU A 1 86 ? 6.692 6.191 1.552 1.00 81.75 86 LEU A C 1
ATOM 673 O O . LEU A 1 86 ? 6.382 6.678 0.466 1.00 81.75 86 LEU A O 1
ATOM 677 N N . GLU A 1 87 ? 7.925 6.289 2.051 1.00 82.94 87 GLU A N 1
ATOM 678 C CA . GLU A 1 87 ? 9.045 6.917 1.337 1.00 82.94 87 GLU A CA 1
ATOM 679 C C . GLU A 1 87 ? 9.505 6.097 0.123 1.00 82.94 87 GLU A C 1
ATOM 681 O O . GLU A 1 87 ? 9.945 6.648 -0.890 1.00 82.94 87 GLU A O 1
ATOM 686 N N . ILE A 1 88 ? 9.406 4.768 0.201 1.00 75.12 88 ILE A N 1
ATOM 687 C CA . ILE A 1 88 ? 9.763 3.885 -0.906 1.00 75.12 88 ILE A CA 1
ATOM 688 C C . ILE A 1 88 ? 8.600 3.857 -1.902 1.00 75.12 88 ILE A C 1
ATOM 690 O O . ILE A 1 88 ? 7.564 3.235 -1.668 1.00 75.12 88 ILE A O 1
ATOM 694 N N . SER A 1 89 ? 8.787 4.473 -3.074 1.00 64.31 89 SER A N 1
ATOM 695 C CA . SER A 1 89 ? 7.858 4.268 -4.188 1.00 64.31 89 SER A CA 1
ATOM 696 C C . SER A 1 89 ? 7.838 2.784 -4.556 1.00 64.31 89 SER A C 1
ATOM 698 O O . SER A 1 89 ? 8.771 2.255 -5.157 1.00 64.31 89 SER A O 1
ATOM 700 N N . ASN A 1 90 ? 6.746 2.102 -4.213 1.00 68.94 90 ASN A N 1
ATOM 701 C CA . ASN A 1 90 ? 6.507 0.711 -4.600 1.00 68.94 90 ASN A CA 1
ATOM 702 C C . ASN A 1 90 ? 6.232 0.556 -6.107 1.00 68.94 90 ASN A C 1
ATOM 704 O O . ASN A 1 90 ? 6.002 -0.558 -6.590 1.00 68.94 90 ASN A O 1
ATOM 708 N N . LEU A 1 91 ? 6.226 1.660 -6.863 1.00 72.69 91 LEU A N 1
ATOM 709 C CA . LEU A 1 91 ? 6.159 1.615 -8.312 1.00 72.69 91 LEU A CA 1
ATOM 710 C C . LEU A 1 91 ? 7.535 1.235 -8.865 1.00 72.69 91 LEU A C 1
ATOM 712 O O . LEU A 1 91 ? 8.534 1.868 -8.526 1.00 72.69 91 LEU A O 1
ATOM 716 N N . PRO A 1 92 ? 7.612 0.219 -9.740 1.00 80.75 92 PRO A N 1
ATOM 717 C CA . PRO A 1 92 ? 8.868 -0.101 -10.392 1.00 80.75 92 PRO A CA 1
ATOM 718 C C . PRO A 1 92 ? 9.337 1.090 -11.227 1.00 80.75 92 PRO A C 1
ATOM 720 O O . PRO A 1 92 ? 8.525 1.744 -11.881 1.00 80.75 92 PRO A O 1
ATOM 723 N N . GLU A 1 93 ? 10.647 1.325 -11.273 1.00 88.75 93 GLU A N 1
ATOM 724 C CA . GLU A 1 93 ? 11.209 2.289 -12.215 1.00 88.75 93 GLU A CA 1
ATOM 725 C C . GLU A 1 93 ? 10.901 1.818 -13.646 1.00 88.75 93 GLU A C 1
ATOM 727 O O . GLU A 1 93 ? 11.214 0.680 -14.026 1.00 88.75 93 GLU A O 1
ATOM 732 N N . LEU A 1 94 ? 10.220 2.668 -14.418 1.00 93.69 94 LEU A N 1
ATOM 733 C CA . LEU A 1 94 ? 9.782 2.360 -15.774 1.00 93.69 94 LEU A CA 1
ATOM 734 C C . LEU A 1 94 ? 10.678 3.043 -16.801 1.00 93.69 94 LEU A C 1
ATOM 736 O O . LEU A 1 94 ? 11.013 4.215 -16.667 1.00 93.69 94 LEU A O 1
ATOM 740 N N . VAL A 1 95 ? 11.012 2.310 -17.857 1.00 95.44 95 VAL A N 1
ATOM 741 C CA . VAL A 1 95 ? 11.842 2.782 -18.969 1.00 95.44 95 VAL A CA 1
ATOM 742 C C . VAL A 1 95 ? 11.157 2.503 -20.301 1.00 95.44 95 VAL A C 1
ATOM 744 O O . VAL A 1 95 ? 10.523 1.459 -20.478 1.00 95.44 95 VAL A O 1
ATOM 747 N N . GLY A 1 96 ? 11.275 3.435 -21.242 1.00 95.56 96 GLY A N 1
ATOM 748 C CA . GLY A 1 96 ? 10.856 3.269 -22.626 1.00 95.56 96 GLY A CA 1
ATOM 749 C C . GLY A 1 96 ? 12.003 2.786 -23.515 1.00 95.56 96 GLY A C 1
ATOM 750 O O . GLY A 1 96 ? 13.106 2.475 -23.069 1.00 95.56 96 GLY A O 1
ATOM 751 N N . LEU A 1 97 ? 11.754 2.713 -24.825 1.00 95.12 97 LEU A N 1
ATOM 752 C CA . LEU A 1 97 ? 12.764 2.257 -25.794 1.00 95.12 97 LEU A CA 1
ATOM 753 C C . LEU A 1 97 ? 14.016 3.141 -25.824 1.00 95.12 97 LEU A C 1
ATOM 755 O O . LEU A 1 97 ? 15.091 2.647 -26.157 1.00 95.12 97 LEU A O 1
ATOM 759 N N . ALA A 1 98 ? 13.863 4.437 -25.544 1.00 94.81 98 ALA A N 1
ATOM 760 C CA . ALA A 1 98 ? 14.952 5.401 -25.536 1.00 94.81 98 ALA A CA 1
ATOM 761 C C . ALA A 1 98 ? 15.916 5.129 -24.385 1.00 94.81 98 ALA A C 1
ATOM 763 O O . ALA A 1 98 ? 17.093 4.890 -24.619 1.00 94.81 98 ALA A O 1
ATOM 764 N N . GLU A 1 99 ? 15.379 5.057 -23.175 1.00 96.81 99 GLU A N 1
ATOM 765 C CA . GLU A 1 99 ? 16.150 4.848 -21.958 1.00 96.81 99 GLU A CA 1
ATOM 766 C C . GLU A 1 99 ? 16.809 3.461 -21.970 1.00 96.81 99 GLU A C 1
ATOM 768 O O . GLU A 1 99 ? 17.961 3.311 -21.578 1.00 96.81 99 GLU A O 1
ATOM 773 N N . ILE A 1 100 ? 16.129 2.437 -22.504 1.00 95.81 100 ILE A N 1
ATOM 774 C CA . ILE A 1 100 ? 16.729 1.103 -22.675 1.00 95.81 100 ILE A CA 1
ATOM 775 C C . ILE A 1 100 ? 17.896 1.134 -23.673 1.00 95.81 100 ILE A C 1
ATOM 777 O O . ILE A 1 100 ? 18.872 0.403 -23.498 1.00 95.81 100 ILE A O 1
ATOM 781 N N . ALA A 1 101 ? 17.805 1.945 -24.729 1.00 95.19 101 ALA A N 1
ATOM 782 C CA . ALA A 1 101 ? 18.882 2.094 -25.702 1.00 95.19 101 ALA A CA 1
ATOM 783 C C . ALA A 1 101 ? 20.122 2.729 -25.059 1.00 95.19 101 ALA A C 1
ATOM 785 O O . ALA A 1 101 ? 21.227 2.223 -25.264 1.00 95.19 101 ALA A O 1
ATOM 786 N N . ASP A 1 102 ? 19.915 3.736 -24.208 1.00 96.06 102 ASP A N 1
ATOM 787 C CA . ASP A 1 102 ? 20.976 4.385 -23.439 1.00 96.06 102 ASP A CA 1
ATOM 788 C C . ASP A 1 102 ? 21.624 3.404 -22.443 1.00 96.06 102 ASP A C 1
ATOM 790 O O . ASP A 1 102 ? 22.845 3.248 -22.443 1.00 96.06 102 ASP A O 1
ATOM 794 N N . ILE A 1 103 ? 20.822 2.644 -21.681 1.00 92.94 103 ILE A N 1
ATOM 795 C CA . ILE A 1 103 ? 21.306 1.603 -20.746 1.00 92.94 103 ILE A CA 1
ATOM 796 C C . ILE A 1 103 ? 22.132 0.532 -21.475 1.00 92.94 103 ILE A C 1
ATOM 798 O O . ILE A 1 103 ? 23.162 0.069 -20.982 1.00 92.94 103 ILE A O 1
ATOM 802 N N . ALA A 1 104 ? 21.676 0.103 -22.651 1.00 91.06 104 ALA A N 1
ATOM 803 C CA . ALA A 1 104 ? 22.331 -0.941 -23.431 1.00 91.06 104 ALA A CA 1
ATOM 804 C C . ALA A 1 104 ? 23.520 -0.433 -24.267 1.00 91.06 104 ALA A C 1
ATOM 806 O O . ALA A 1 104 ? 24.174 -1.248 -24.924 1.00 91.06 104 ALA A O 1
ATOM 807 N N . GLY A 1 105 ? 23.775 0.881 -24.295 1.00 93.44 105 GLY A N 1
ATOM 808 C CA . GLY A 1 105 ? 24.791 1.493 -25.152 1.00 93.44 105 GLY A CA 1
ATOM 809 C C . GLY A 1 105 ? 24.551 1.220 -26.641 1.00 93.44 105 GLY A C 1
ATOM 810 O O . GLY A 1 105 ? 25.487 0.925 -27.385 1.00 93.44 105 GLY A O 1
ATOM 811 N N . THR A 1 106 ? 23.290 1.220 -27.087 1.00 93.50 106 THR A N 1
ATOM 812 C CA . THR A 1 106 ? 22.930 0.884 -28.471 1.00 93.50 106 THR A CA 1
ATOM 813 C C . THR A 1 106 ? 21.788 1.740 -29.018 1.00 93.50 106 THR A C 1
ATOM 815 O O . THR A 1 106 ? 21.358 2.693 -28.387 1.00 93.50 106 THR A O 1
ATOM 818 N N . THR A 1 107 ? 21.308 1.453 -30.231 1.00 93.81 107 THR A N 1
ATOM 819 C CA . THR A 1 107 ? 20.259 2.253 -30.87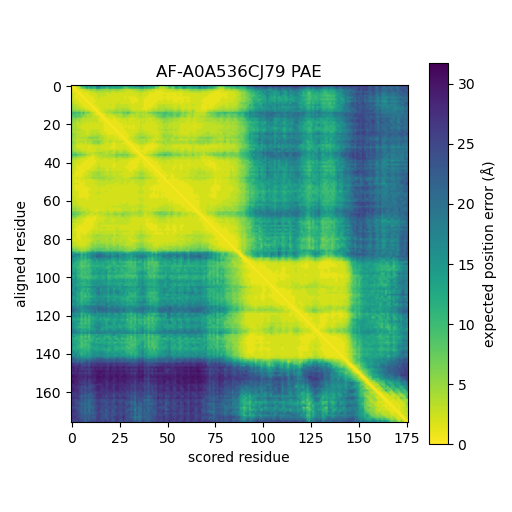5 1.00 93.81 107 THR A CA 1
ATOM 820 C C . THR A 1 107 ? 18.855 1.804 -30.472 1.00 93.81 107 THR A C 1
ATOM 822 O O . THR A 1 107 ? 18.588 0.615 -30.268 1.00 93.81 107 THR A O 1
ATOM 825 N N . ARG A 1 108 ? 17.907 2.751 -30.472 1.00 92.25 108 ARG A N 1
ATOM 826 C CA . ARG A 1 108 ? 16.472 2.481 -30.260 1.00 92.25 108 ARG A CA 1
ATOM 827 C C . ARG A 1 108 ? 15.931 1.405 -31.200 1.00 92.25 108 ARG A C 1
ATOM 829 O O . ARG A 1 108 ? 15.166 0.547 -30.775 1.00 92.25 108 ARG A O 1
ATOM 836 N N . GLN A 1 109 ? 16.360 1.411 -32.463 1.00 93.06 109 GLN A N 1
ATOM 837 C CA . GLN A 1 109 ? 15.952 0.417 -33.458 1.00 93.06 109 GLN A CA 1
ATOM 838 C C . GLN A 1 109 ? 16.410 -0.999 -33.079 1.00 93.06 109 GLN A C 1
ATOM 840 O O . GLN A 1 109 ? 15.634 -1.948 -33.195 1.00 93.06 109 GLN A O 1
ATOM 845 N N . ARG A 1 110 ? 17.644 -1.148 -32.577 1.00 91.38 110 ARG A N 1
ATOM 846 C CA . ARG A 1 110 ? 18.165 -2.445 -32.129 1.00 91.38 110 ARG A CA 1
ATOM 847 C C . ARG A 1 110 ? 17.424 -2.949 -30.893 1.00 91.38 110 ARG A C 1
ATOM 849 O O . ARG A 1 110 ? 17.108 -4.135 -30.818 1.00 91.38 110 ARG A O 1
ATOM 856 N N . ILE A 1 111 ? 17.097 -2.059 -29.956 1.00 93.62 111 ILE A N 1
ATOM 857 C CA . ILE A 1 111 ? 16.259 -2.408 -28.802 1.00 93.62 111 ILE A CA 1
ATOM 858 C C . ILE A 1 111 ? 14.854 -2.809 -29.241 1.00 93.62 111 ILE A C 1
ATOM 860 O O . ILE A 1 111 ? 14.355 -3.836 -28.791 1.00 93.62 111 ILE A O 1
ATOM 864 N N . PHE A 1 112 ? 14.235 -2.061 -30.155 1.00 92.69 112 PHE A N 1
ATOM 865 C CA . PHE A 1 112 ? 12.910 -2.392 -30.671 1.00 92.69 112 PHE A CA 1
ATOM 866 C C . PHE A 1 112 ? 12.872 -3.810 -31.253 1.00 92.69 112 PHE A C 1
ATOM 868 O O . PHE A 1 112 ? 12.030 -4.613 -30.854 1.00 92.69 112 PHE A O 1
ATOM 875 N N . GLN A 1 113 ? 13.840 -4.167 -32.102 1.00 92.56 113 GLN A N 1
ATOM 876 C CA . GLN A 1 113 ? 13.982 -5.536 -32.612 1.00 92.56 113 GLN A CA 1
ATOM 877 C C . GLN A 1 113 ? 14.195 -6.552 -31.483 1.00 92.56 113 GLN A C 1
ATOM 879 O O . GLN A 1 113 ? 13.608 -7.632 -31.487 1.00 92.56 113 GLN A O 1
ATOM 884 N N . MET A 1 114 ? 15.002 -6.201 -30.480 1.00 90.62 114 MET A N 1
ATOM 885 C CA . MET A 1 114 ? 15.275 -7.067 -29.339 1.00 90.62 114 MET A CA 1
ATOM 886 C C . MET A 1 114 ? 14.039 -7.342 -28.481 1.00 90.62 114 MET A C 1
ATOM 888 O O . MET A 1 114 ? 13.966 -8.416 -27.886 1.00 90.62 114 MET A O 1
ATOM 892 N N . THR A 1 115 ? 13.060 -6.436 -28.449 1.00 91.00 115 THR A N 1
ATOM 893 C CA . THR A 1 115 ? 11.814 -6.640 -27.694 1.00 91.00 115 THR A CA 1
ATOM 894 C C . THR A 1 115 ? 10.959 -7.783 -28.244 1.00 91.00 115 THR A C 1
ATOM 896 O O . THR A 1 115 ? 10.178 -8.369 -27.500 1.00 91.00 115 THR A O 1
ATOM 899 N N . ALA A 1 116 ? 11.145 -8.154 -29.516 1.00 87.88 116 ALA A N 1
ATOM 900 C CA . ALA A 1 116 ? 10.502 -9.317 -30.126 1.00 87.88 116 ALA A CA 1
ATOM 901 C C . ALA A 1 116 ? 11.211 -10.644 -29.787 1.00 87.88 116 ALA A C 1
ATOM 903 O O . ALA A 1 116 ? 10.674 -11.722 -30.047 1.00 87.88 116 ALA A O 1
ATOM 904 N N . ASN A 1 117 ? 12.418 -10.598 -29.210 1.00 87.50 117 ASN A N 1
ATOM 905 C CA . ASN A 1 117 ? 13.178 -11.803 -28.905 1.00 87.50 117 ASN A CA 1
ATOM 906 C C . ASN A 1 117 ? 12.568 -12.576 -27.738 1.00 87.50 117 ASN A C 1
ATOM 908 O O . ASN A 1 117 ? 12.164 -12.023 -26.713 1.00 87.50 117 ASN A O 1
ATOM 912 N N . ARG A 1 118 ? 12.636 -13.906 -27.838 1.00 80.06 118 ARG A N 1
ATOM 913 C CA . ARG A 1 118 ? 12.263 -14.789 -26.735 1.00 80.06 118 ARG A CA 1
ATOM 914 C C . ARG A 1 118 ? 13.097 -14.464 -25.493 1.00 80.06 118 ARG A C 1
ATOM 916 O O . ARG A 1 118 ? 14.326 -14.519 -25.520 1.00 80.06 118 ARG A O 1
ATOM 923 N N . GLY A 1 119 ? 12.403 -14.191 -24.392 1.00 83.69 119 GLY A N 1
ATOM 924 C CA . GLY A 1 119 ? 13.011 -13.926 -23.090 1.00 83.69 119 GLY A CA 1
ATOM 925 C C . GLY A 1 119 ? 13.230 -12.450 -22.770 1.00 83.69 119 GLY A C 1
ATOM 926 O O . GLY A 1 119 ? 13.590 -12.177 -21.631 1.00 83.69 119 GLY A O 1
ATOM 927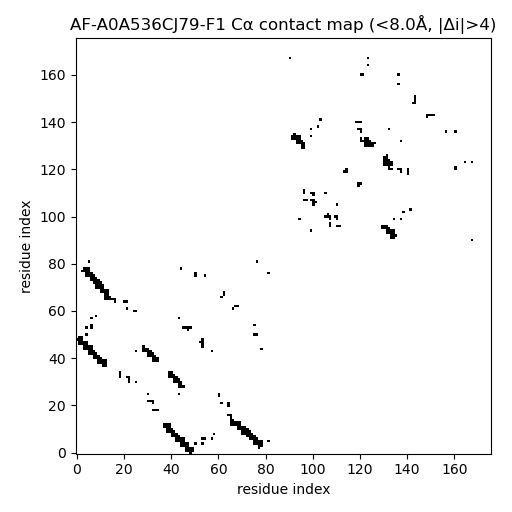 N N . PHE A 1 120 ? 12.989 -11.524 -23.707 1.00 90.69 120 PHE A N 1
ATOM 928 C CA . PHE A 1 120 ? 12.926 -10.103 -23.361 1.00 90.69 120 PHE A CA 1
ATOM 929 C C . PHE A 1 120 ? 11.757 -9.856 -22.384 1.00 90.69 120 PHE A C 1
ATOM 931 O O . PHE A 1 120 ? 10.717 -10.512 -22.524 1.00 90.69 120 PHE A O 1
ATOM 938 N N . PRO A 1 121 ? 11.899 -8.962 -21.386 1.00 92.25 121 PRO A N 1
ATOM 939 C CA . PRO A 1 121 ? 10.825 -8.672 -20.442 1.00 92.25 121 PRO A CA 1
ATOM 940 C C . PRO A 1 121 ? 9.537 -8.209 -21.129 1.00 92.25 121 PRO A C 1
ATOM 942 O O . PRO A 1 121 ? 9.560 -7.430 -22.083 1.00 92.25 121 PRO A O 1
ATOM 945 N N . PHE A 1 122 ? 8.390 -8.650 -20.612 1.00 91.88 122 PHE A N 1
ATOM 946 C CA . PHE A 1 122 ? 7.103 -8.123 -21.060 1.00 91.88 122 PHE A CA 1
ATOM 947 C C . PHE A 1 122 ? 6.950 -6.657 -20.630 1.00 91.88 122 PHE A C 1
ATOM 949 O O . PHE A 1 122 ? 7.405 -6.299 -19.538 1.00 91.88 122 PHE A O 1
ATOM 956 N N . PRO A 1 123 ? 6.314 -5.809 -21.456 1.00 93.69 123 PRO A N 1
ATOM 957 C CA . PRO A 1 123 ? 6.011 -4.446 -21.053 1.00 93.69 123 PRO A CA 1
ATOM 958 C C . PRO A 1 123 ? 5.050 -4.449 -19.861 1.00 93.69 123 PRO A C 1
ATOM 960 O O . PRO A 1 123 ? 4.109 -5.243 -19.783 1.00 93.69 123 PRO A O 1
ATOM 963 N N . VAL A 1 124 ? 5.293 -3.542 -18.920 1.00 91.31 124 VAL A N 1
ATOM 964 C CA . VAL A 1 124 ? 4.388 -3.287 -17.796 1.00 91.31 124 VAL A CA 1
ATOM 965 C C . VAL A 1 124 ? 3.149 -2.547 -18.303 1.00 91.31 124 VAL A C 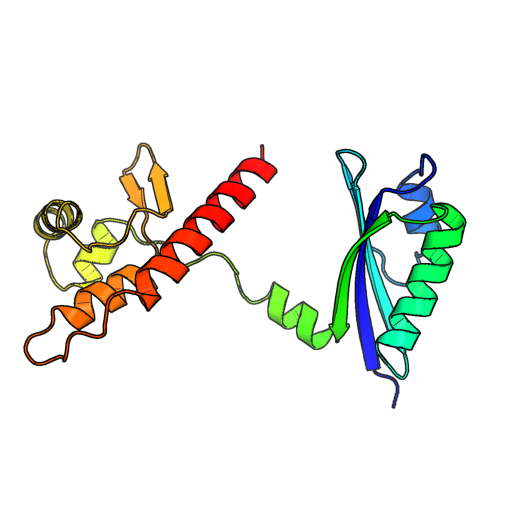1
ATOM 967 O O . VAL A 1 124 ? 2.037 -2.851 -17.870 1.00 91.31 124 VAL A O 1
ATOM 970 N N . MET A 1 125 ? 3.339 -1.626 -19.255 1.00 90.62 125 MET A N 1
ATOM 971 C CA . MET A 1 125 ? 2.279 -0.815 -19.855 1.00 90.62 125 MET A CA 1
ATOM 972 C C . MET A 1 125 ? 2.499 -0.630 -21.358 1.00 90.62 125 MET A C 1
ATOM 974 O O . MET A 1 125 ? 3.634 -0.508 -21.824 1.00 90.62 125 MET A O 1
ATOM 978 N N . GLU A 1 126 ? 1.400 -0.553 -22.105 1.00 93.00 126 GLU A N 1
ATOM 979 C CA . GLU A 1 126 ? 1.386 -0.164 -23.515 1.00 93.00 126 GLU A CA 1
ATOM 980 C C . GLU A 1 126 ? 0.573 1.129 -23.657 1.00 93.00 126 GLU A C 1
ATOM 982 O O . GLU A 1 126 ? -0.641 1.135 -23.467 1.00 93.00 126 GLU A O 1
ATOM 987 N N . LEU A 1 127 ? 1.255 2.240 -23.936 1.00 91.75 127 LEU A N 1
ATOM 988 C CA . LEU A 1 127 ? 0.658 3.559 -24.139 1.00 91.75 127 LEU A CA 1
ATOM 989 C C . LEU A 1 127 ? 0.617 3.888 -25.635 1.00 91.75 127 LEU A C 1
ATOM 991 O O . LEU A 1 127 ? 1.367 3.318 -26.428 1.00 91.75 127 LEU A O 1
ATOM 995 N N . ARG A 1 128 ? -0.184 4.889 -26.028 1.00 90.81 128 ARG A N 1
ATOM 996 C CA . ARG A 1 128 ? -0.162 5.415 -27.410 1.00 90.81 128 ARG A CA 1
ATOM 997 C C . ARG A 1 128 ? 1.221 5.938 -27.817 1.00 90.81 128 ARG A C 1
ATOM 999 O O . ARG A 1 128 ? 1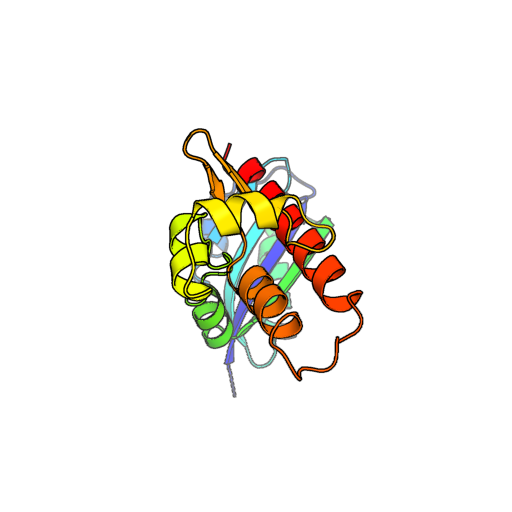.593 5.827 -28.977 1.00 90.81 128 ARG A O 1
ATOM 1006 N N . SER A 1 129 ? 1.968 6.498 -26.865 1.00 86.12 129 SER A N 1
ATOM 1007 C CA . SER A 1 129 ? 3.332 7.002 -27.058 1.00 86.12 129 SER A CA 1
ATOM 1008 C C . SER A 1 129 ? 4.395 5.898 -27.106 1.00 86.12 129 SER A C 1
ATOM 1010 O O . SER A 1 129 ? 5.516 6.159 -27.538 1.00 86.12 129 SER A O 1
ATOM 1012 N N . GLY A 1 130 ? 4.070 4.674 -26.681 1.00 90.19 130 GLY A N 1
ATOM 1013 C CA . GLY A 1 130 ? 5.001 3.551 -26.661 1.00 90.19 130 GLY A CA 1
ATOM 1014 C C . GLY A 1 130 ? 4.831 2.628 -25.456 1.00 90.19 130 GLY A C 1
ATOM 1015 O O . GLY A 1 130 ? 3.990 2.823 -24.581 1.00 90.19 130 GLY A O 1
ATOM 1016 N N . ARG A 1 131 ? 5.651 1.580 -25.426 1.00 94.94 131 ARG A N 1
ATOM 1017 C CA . ARG A 1 131 ? 5.686 0.588 -24.347 1.00 94.94 131 ARG A CA 1
ATOM 1018 C C . ARG A 1 131 ? 6.626 1.029 -23.228 1.00 94.94 131 ARG A C 1
ATOM 1020 O O . ARG A 1 131 ? 7.665 1.624 -23.507 1.00 94.94 131 ARG A O 1
ATOM 1027 N N . LEU A 1 132 ? 6.278 0.670 -21.995 1.00 94.81 132 LEU A N 1
ATOM 1028 C CA . LEU A 1 132 ? 7.103 0.872 -20.807 1.00 94.81 132 LEU A CA 1
ATOM 1029 C C . LEU A 1 132 ? 7.438 -0.472 -20.166 1.00 94.81 132 LEU A C 1
ATOM 1031 O O . LEU A 1 132 ? 6.561 -1.320 -19.982 1.00 94.81 132 LEU A O 1
ATOM 1035 N N . TRP A 1 133 ? 8.698 -0.654 -19.791 1.00 94.81 133 TRP A N 1
ATOM 1036 C CA . TRP A 1 133 ? 9.208 -1.854 -19.133 1.00 94.81 133 TRP A CA 1
ATOM 1037 C C . TRP A 1 133 ? 9.719 -1.534 -17.738 1.00 94.81 133 TRP A C 1
ATOM 1039 O O . TRP A 1 133 ? 10.153 -0.422 -17.471 1.00 94.81 133 TRP A O 1
ATOM 1049 N N . ASN A 1 134 ? 9.716 -2.536 -16.863 1.00 93.94 134 ASN A N 1
ATOM 1050 C CA . ASN A 1 134 ? 10.431 -2.462 -15.595 1.00 93.94 134 ASN A CA 1
ATOM 1051 C C . ASN A 1 134 ? 11.943 -2.434 -15.876 1.00 93.94 134 ASN A C 1
ATOM 1053 O O . ASN A 1 134 ? 12.468 -3.366 -16.494 1.00 93.94 134 ASN A O 1
ATOM 1057 N N . LYS A 1 135 ? 12.625 -1.387 -15.412 1.00 94.06 135 LYS A N 1
ATOM 1058 C CA . LYS A 1 135 ? 14.056 -1.165 -15.637 1.00 94.06 135 LYS A CA 1
ATOM 1059 C C . LYS A 1 135 ? 14.921 -2.315 -15.130 1.00 94.06 135 LYS A C 1
ATOM 1061 O O . LYS A 1 135 ? 15.689 -2.868 -15.911 1.00 94.06 135 LYS A O 1
ATOM 1066 N N . ALA A 1 136 ? 14.718 -2.755 -13.888 1.00 90.31 136 ALA A N 1
ATOM 1067 C CA . ALA A 1 136 ? 15.499 -3.835 -13.282 1.00 90.31 136 ALA A CA 1
ATOM 1068 C C . ALA A 1 136 ? 15.377 -5.157 -14.065 1.00 90.31 136 ALA A C 1
ATOM 1070 O O . ALA A 1 136 ? 16.350 -5.894 -14.235 1.00 90.31 136 ALA A O 1
ATOM 1071 N N . ALA A 1 137 ? 14.188 -5.458 -14.601 1.00 90.81 137 ALA A N 1
ATOM 1072 C CA . ALA A 1 137 ? 13.993 -6.639 -15.442 1.00 90.81 137 ALA A CA 1
ATOM 1073 C C . ALA A 1 137 ? 14.765 -6.538 -16.770 1.00 90.81 137 ALA A C 1
ATOM 1075 O O . ALA A 1 137 ? 15.290 -7.543 -17.258 1.00 90.81 137 ALA A O 1
ATOM 1076 N N . VAL A 1 138 ? 14.832 -5.340 -17.359 1.00 93.25 138 VAL A N 1
ATOM 1077 C CA . VAL A 1 138 ? 15.597 -5.089 -18.587 1.00 93.25 138 VAL A CA 1
ATOM 1078 C C . VAL A 1 138 ? 17.096 -5.160 -18.322 1.00 93.25 138 VAL A C 1
ATOM 1080 O O . VAL A 1 138 ? 17.793 -5.845 -19.065 1.00 93.25 138 VAL A O 1
ATOM 1083 N N . GLU A 1 139 ? 17.589 -4.528 -17.261 1.00 93.19 139 GLU A N 1
ATOM 1084 C CA . GLU A 1 139 ? 19.000 -4.579 -16.860 1.00 93.19 139 GLU A CA 1
ATOM 1085 C C . GLU A 1 139 ? 19.457 -6.022 -16.639 1.00 93.19 139 GLU A C 1
ATOM 1087 O O . GLU A 1 139 ? 20.416 -6.463 -17.271 1.00 93.19 139 GLU A O 1
ATOM 1092 N N . SER A 1 140 ? 18.694 -6.804 -15.870 1.00 89.69 140 SER A N 1
ATOM 1093 C CA . SER A 1 140 ? 18.980 -8.225 -15.654 1.00 89.69 140 SER A CA 1
ATOM 1094 C C . SER A 1 140 ? 19.021 -9.013 -16.971 1.00 89.69 140 SER A C 1
ATOM 1096 O O . SER A 1 140 ? 19.927 -9.815 -17.212 1.00 89.69 140 SER A O 1
ATOM 1098 N N . TYR A 1 141 ? 18.079 -8.758 -17.884 1.00 88.81 141 TYR A N 1
ATOM 1099 C CA . TYR A 1 141 ? 18.099 -9.384 -19.204 1.00 88.81 141 TYR A CA 1
ATOM 1100 C C . TYR A 1 141 ? 19.349 -9.000 -20.016 1.00 88.81 141 TYR A C 1
ATOM 1102 O O . TYR A 1 141 ? 19.955 -9.867 -20.651 1.00 88.81 141 TYR A O 1
ATOM 1110 N N . LEU A 1 142 ? 19.754 -7.728 -19.993 1.00 88.88 142 LEU A N 1
ATOM 1111 C CA . LEU A 1 142 ? 20.946 -7.242 -20.691 1.00 88.88 142 LEU A CA 1
ATOM 1112 C C . LEU A 1 142 ? 22.230 -7.848 -20.111 1.00 88.88 142 LEU A C 1
ATOM 1114 O O . LEU A 1 142 ? 23.107 -8.257 -20.873 1.00 88.88 142 LEU A O 1
ATOM 1118 N N . GLU A 1 143 ? 22.324 -7.975 -18.787 1.00 85.50 143 GLU A N 1
ATOM 1119 C CA . GLU A 1 143 ? 23.460 -8.591 -18.096 1.00 85.50 143 GLU A CA 1
ATOM 1120 C C . GLU A 1 143 ? 23.656 -10.055 -18.490 1.00 85.50 143 GLU A C 1
ATOM 1122 O O . GLU A 1 143 ? 24.770 -10.453 -18.827 1.00 85.50 143 GLU A O 1
ATOM 1127 N N . THR A 1 144 ? 22.577 -10.844 -18.566 1.00 77.31 144 THR A N 1
ATOM 1128 C CA . THR A 1 144 ? 22.655 -12.260 -18.988 1.00 77.31 144 THR A CA 1
ATOM 1129 C C . THR A 1 144 ? 23.107 -12.459 -20.440 1.00 77.31 144 THR A C 1
ATOM 1131 O O . THR A 1 144 ? 23.410 -13.581 -20.851 1.00 77.31 144 THR A O 1
ATOM 1134 N N . ARG A 1 145 ? 23.140 -11.384 -21.237 1.00 71.19 145 ARG A N 1
ATOM 1135 C CA . ARG A 1 145 ? 23.595 -11.383 -22.633 1.00 71.19 145 ARG A CA 1
ATOM 1136 C C . ARG A 1 145 ? 24.986 -10.779 -22.820 1.00 71.19 145 ARG A C 1
ATOM 1138 O O . ARG A 1 145 ? 25.475 -10.774 -23.952 1.00 71.19 145 ARG A O 1
ATOM 1145 N N . ARG A 1 146 ? 25.640 -10.306 -21.753 1.00 68.25 146 ARG A N 1
ATOM 1146 C CA . ARG A 1 146 ? 27.041 -9.872 -21.820 1.00 68.25 146 ARG A CA 1
ATOM 1147 C C . ARG A 1 146 ? 27.947 -11.089 -22.075 1.00 68.25 146 ARG A C 1
ATOM 1149 O O . ARG A 1 146 ? 27.742 -12.136 -21.452 1.00 68.25 146 ARG A O 1
ATOM 1156 N N . PRO A 1 147 ? 28.935 -10.997 -22.986 1.00 52.25 147 PRO A N 1
ATOM 1157 C CA . PRO A 1 147 ? 29.881 -12.088 -23.214 1.00 52.25 147 PRO A CA 1
ATOM 1158 C C . PRO A 1 147 ? 30.584 -12.473 -21.903 1.00 52.25 147 PRO A C 1
ATOM 1160 O O . PRO A 1 147 ? 31.123 -11.606 -21.223 1.00 52.25 147 PRO A O 1
ATOM 1163 N N . GLY A 1 148 ? 30.563 -13.761 -21.543 1.00 51.22 148 GLY A N 1
ATOM 1164 C CA . GLY A 1 148 ? 31.258 -14.290 -20.359 1.00 51.22 148 GLY A CA 1
ATOM 1165 C C . GLY A 1 148 ? 30.428 -14.432 -19.074 1.00 51.22 148 GLY A C 1
ATOM 1166 O O . GLY A 1 148 ? 30.957 -14.942 -18.092 1.00 51.22 148 GLY A O 1
ATOM 1167 N N . VAL A 1 149 ? 29.144 -14.052 -19.057 1.00 51.72 149 VAL A N 1
ATOM 1168 C CA . VAL A 1 149 ? 28.278 -14.211 -17.869 1.00 51.72 149 VAL A CA 1
ATOM 1169 C C . VAL A 1 149 ? 27.525 -15.557 -17.911 1.00 51.72 149 VAL A C 1
ATOM 1171 O O . VAL A 1 149 ? 26.846 -15.838 -18.905 1.00 51.72 149 VAL A O 1
ATOM 1174 N N . PRO A 1 150 ? 27.594 -16.407 -16.862 1.00 47.94 150 PRO A N 1
ATOM 1175 C CA . PRO A 1 150 ? 26.788 -17.626 -16.776 1.00 47.94 150 PRO A CA 1
ATOM 1176 C C . PRO A 1 150 ? 25.286 -17.307 -16.815 1.00 47.94 150 PRO A C 1
ATOM 1178 O O . PRO A 1 150 ? 24.798 -16.456 -16.073 1.00 47.94 150 PRO A O 1
ATOM 1181 N N 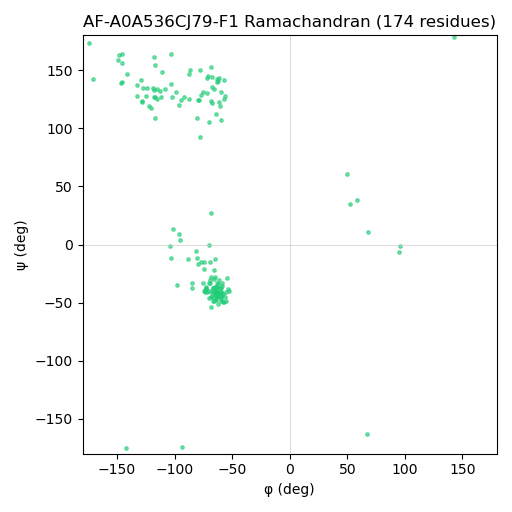. ARG A 1 151 ? 24.524 -18.003 -17.669 1.00 53.69 151 ARG A N 1
ATOM 1182 C CA . ARG A 1 151 ? 23.067 -17.811 -17.764 1.00 53.69 151 ARG A CA 1
ATOM 1183 C C . ARG A 1 151 ? 22.398 -18.356 -16.500 1.00 53.69 151 ARG A C 1
ATOM 1185 O O . ARG A 1 151 ? 22.264 -19.570 -16.362 1.00 53.69 151 ARG A O 1
ATOM 1192 N N . LEU A 1 152 ? 21.948 -17.483 -15.599 1.00 46.44 152 LEU A N 1
ATOM 1193 C CA . LEU A 1 152 ? 21.102 -17.903 -14.479 1.00 46.44 152 LEU A CA 1
ATOM 1194 C C . LEU A 1 152 ? 19.772 -18.488 -15.008 1.00 46.44 152 LEU A C 1
ATOM 1196 O O . LEU A 1 152 ? 19.219 -17.965 -15.984 1.00 46.44 152 LEU A O 1
ATOM 1200 N N . PRO A 1 153 ? 19.240 -19.571 -14.406 1.00 39.34 153 PRO A N 1
ATOM 1201 C CA . PRO A 1 153 ? 18.012 -20.203 -14.875 1.00 39.34 153 PRO A CA 1
ATOM 1202 C C . PRO A 1 153 ? 16.828 -19.224 -14.821 1.00 39.34 153 PRO A C 1
ATOM 1204 O O . PRO A 1 153 ? 16.437 -18.745 -13.757 1.00 39.34 153 PRO A O 1
ATOM 1207 N N . GLY A 1 154 ? 16.224 -18.951 -15.983 1.00 44.88 154 GLY A N 1
ATOM 1208 C CA . GLY A 1 154 ? 15.182 -17.934 -16.209 1.00 44.88 154 GLY A CA 1
ATOM 1209 C C . GLY A 1 154 ? 13.809 -18.182 -15.560 1.00 44.88 154 GLY A C 1
ATOM 1210 O O . GLY A 1 154 ? 12.797 -17.712 -16.082 1.00 44.88 154 GLY A O 1
ATOM 1211 N N . ILE A 1 155 ? 13.754 -18.925 -14.454 1.00 45.41 155 ILE A N 1
ATOM 1212 C CA . ILE A 1 155 ? 12.536 -19.219 -13.686 1.00 45.41 155 ILE A CA 1
ATOM 1213 C C . ILE A 1 155 ? 12.241 -18.082 -12.689 1.00 45.41 155 ILE A C 1
ATOM 1215 O O . ILE A 1 155 ? 11.088 -17.673 -12.557 1.00 45.41 155 ILE A O 1
ATOM 1219 N N . VAL A 1 156 ? 13.272 -17.487 -12.075 1.00 45.00 156 VAL A N 1
ATOM 1220 C CA . VAL A 1 156 ? 13.118 -16.474 -11.008 1.00 45.00 156 VAL A CA 1
ATOM 1221 C C . VAL A 1 156 ? 12.661 -15.108 -11.552 1.00 45.00 156 VAL A C 1
ATOM 1223 O O . VAL A 1 156 ? 11.763 -14.477 -10.997 1.00 45.00 156 VAL A O 1
ATOM 1226 N N . ALA A 1 157 ? 13.186 -14.686 -12.709 1.00 48.16 157 ALA A N 1
ATOM 1227 C CA . ALA A 1 157 ? 12.831 -13.407 -13.337 1.00 48.16 157 ALA A CA 1
ATOM 1228 C C . ALA A 1 157 ? 11.394 -13.380 -13.900 1.00 48.16 157 ALA A C 1
ATOM 1230 O O . ALA A 1 157 ? 10.719 -12.351 -13.861 1.00 48.16 157 ALA A O 1
ATOM 1231 N N . ARG A 1 158 ? 10.887 -14.519 -14.399 1.00 47.72 158 ARG A N 1
ATOM 1232 C CA . ARG A 1 158 ? 9.535 -14.613 -14.982 1.00 47.72 158 ARG A CA 1
ATOM 1233 C C . ARG A 1 158 ? 8.429 -14.545 -13.935 1.00 47.72 158 ARG A C 1
ATOM 1235 O O . ARG A 1 158 ? 7.388 -13.956 -14.216 1.00 47.72 158 ARG A O 1
ATOM 1242 N N . ALA A 1 159 ? 8.642 -15.141 -12.761 1.00 49.94 159 ALA A N 1
ATOM 1243 C CA . ALA A 1 159 ? 7.674 -15.104 -11.669 1.00 49.94 159 ALA A CA 1
ATOM 1244 C C . ALA A 1 159 ? 7.519 -13.674 -11.125 1.00 49.94 159 ALA A C 1
ATOM 1246 O O . ALA A 1 159 ? 6.404 -13.161 -11.076 1.00 49.94 159 ALA A O 1
ATOM 1247 N N . SER A 1 160 ? 8.639 -12.995 -10.852 1.00 51.06 160 SER A N 1
ATOM 1248 C CA . SER A 1 160 ? 8.648 -11.612 -10.353 1.00 51.06 160 SER A CA 1
ATOM 1249 C C . SER A 1 160 ? 8.057 -10.614 -11.362 1.00 51.06 160 SER A C 1
ATOM 1251 O O . SER A 1 160 ? 7.201 -9.802 -11.011 1.00 51.06 160 SER A O 1
ATOM 1253 N N . ALA A 1 161 ? 8.402 -10.725 -12.653 1.00 53.16 161 ALA A N 1
ATOM 1254 C CA . ALA A 1 161 ? 7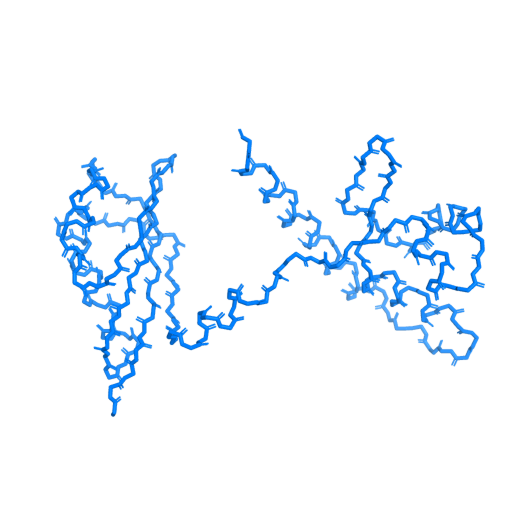.860 -9.838 -13.687 1.00 53.16 161 ALA A CA 1
ATOM 1255 C C . ALA A 1 161 ? 6.347 -10.025 -13.916 1.00 53.16 161 ALA A C 1
ATOM 1257 O O . ALA A 1 161 ? 5.627 -9.048 -14.128 1.00 53.16 161 ALA A O 1
ATOM 1258 N N . LYS A 1 162 ? 5.843 -11.267 -13.852 1.00 54.78 162 LYS A N 1
ATOM 1259 C CA . LYS A 1 162 ? 4.411 -11.568 -14.030 1.00 54.78 162 LYS A CA 1
ATOM 1260 C C . LYS A 1 162 ? 3.578 -11.127 -12.822 1.00 54.78 162 LYS A C 1
ATOM 1262 O O . LYS A 1 162 ? 2.463 -10.640 -13.008 1.00 54.78 162 LYS A O 1
ATOM 1267 N N . GLU A 1 163 ? 4.121 -11.265 -11.615 1.00 56.69 163 GLU A N 1
ATOM 1268 C CA . GLU A 1 163 ? 3.489 -10.813 -10.370 1.00 56.69 163 GLU A CA 1
ATOM 1269 C C . GLU A 1 163 ? 3.437 -9.279 -10.301 1.00 56.69 163 GLU A C 1
ATOM 1271 O O . GLU A 1 163 ? 2.377 -8.703 -10.061 1.00 56.69 163 GLU A O 1
ATOM 1276 N N . ASN A 1 164 ? 4.538 -8.603 -10.645 1.00 56.09 164 ASN A N 1
ATOM 1277 C CA . ASN A 1 164 ? 4.595 -7.141 -10.704 1.00 56.09 164 ASN A CA 1
ATOM 1278 C C . ASN A 1 164 ? 3.672 -6.567 -11.790 1.00 56.09 164 ASN A C 1
ATOM 1280 O O . ASN A 1 164 ? 2.963 -5.598 -11.534 1.00 56.09 164 ASN A O 1
ATOM 1284 N N . HIS A 1 165 ? 3.591 -7.197 -12.970 1.00 60.62 165 HIS A N 1
ATOM 1285 C CA . HIS A 1 165 ? 2.623 -6.812 -14.005 1.00 60.62 165 HIS A CA 1
ATOM 1286 C C . HIS A 1 165 ? 1.174 -6.928 -13.501 1.00 60.62 165 HIS A C 1
ATOM 1288 O O . HIS A 1 165 ? 0.380 -6.008 -13.682 1.00 60.62 165 HIS A O 1
ATOM 1294 N N . ARG A 1 166 ? 0.825 -8.020 -12.804 1.00 62.72 166 ARG A N 1
ATOM 1295 C CA . ARG A 1 166 ? -0.509 -8.185 -12.197 1.00 62.72 166 ARG A CA 1
ATOM 1296 C C . ARG A 1 166 ? -0.793 -7.144 -11.116 1.00 62.72 166 ARG A C 1
ATOM 1298 O O . ARG A 1 166 ? -1.913 -6.640 -11.062 1.00 62.72 166 ARG A O 1
ATOM 1305 N N . ARG A 1 167 ? 0.193 -6.808 -10.280 1.00 60.81 167 ARG A N 1
ATOM 1306 C CA . ARG A 1 167 ? 0.068 -5.779 -9.237 1.00 60.81 167 ARG A CA 1
ATOM 1307 C C . ARG A 1 167 ? -0.169 -4.388 -9.826 1.00 60.81 167 ARG A C 1
ATOM 1309 O O . ARG A 1 167 ? -1.125 -3.733 -9.425 1.00 60.81 167 ARG A O 1
ATOM 1316 N N . VAL A 1 168 ? 0.614 -3.980 -10.827 1.00 54.44 168 VAL A N 1
ATOM 1317 C CA . VAL A 1 168 ? 0.445 -2.674 -11.494 1.00 54.44 168 VAL A CA 1
ATOM 1318 C C . VAL A 1 168 ? -0.906 -2.589 -12.211 1.00 54.44 168 VAL A C 1
ATOM 1320 O O . VAL A 1 168 ? -1.620 -1.603 -12.061 1.00 54.44 168 VAL A O 1
ATOM 1323 N N . GLN A 1 169 ? -1.326 -3.647 -12.912 1.00 62.69 169 GLN A N 1
ATOM 1324 C CA . GLN A 1 169 ? -2.642 -3.691 -13.566 1.00 62.69 169 GLN A CA 1
ATOM 1325 C C . GLN A 1 169 ? -3.809 -3.619 -12.563 1.00 62.69 169 GLN A C 1
ATOM 1327 O O . GLN A 1 169 ? -4.844 -3.029 -12.866 1.00 62.69 169 GLN A O 1
ATOM 1332 N N . ARG A 1 170 ? -3.656 -4.183 -11.357 1.00 59.66 170 ARG A N 1
ATOM 1333 C CA . ARG A 1 170 ? -4.644 -4.045 -10.273 1.00 59.66 170 ARG A CA 1
ATOM 1334 C C . ARG A 1 170 ? -4.678 -2.631 -9.695 1.00 59.66 170 ARG A C 1
ATOM 1336 O O . ARG A 1 170 ? -5.768 -2.136 -9.440 1.00 59.66 170 ARG A O 1
ATOM 1343 N N . ALA A 1 171 ? -3.524 -1.986 -9.526 1.00 53.12 171 ALA A N 1
ATOM 1344 C CA . ALA A 1 171 ? -3.444 -0.611 -9.034 1.00 53.12 171 ALA A CA 1
ATOM 1345 C C . ALA A 1 171 ? -4.095 0.385 -10.011 1.00 53.12 171 ALA A C 1
ATOM 1347 O O . ALA A 1 171 ? -4.915 1.196 -9.598 1.00 53.12 171 ALA A O 1
ATOM 1348 N N . VAL A 1 172 ? -3.825 0.255 -11.316 1.00 48.41 172 VAL A N 1
ATOM 1349 C CA . VAL A 1 172 ? -4.432 1.107 -12.358 1.00 48.41 172 VAL A CA 1
ATOM 1350 C C . VAL A 1 172 ? -5.954 0.936 -12.425 1.00 48.41 172 VAL A C 1
ATOM 1352 O O . VAL A 1 172 ? -6.673 1.909 -12.617 1.00 48.41 172 VAL A O 1
ATOM 1355 N N . ARG A 1 173 ? -6.472 -0.281 -12.213 1.00 47.09 173 ARG A N 1
ATOM 1356 C CA . ARG A 1 173 ? -7.922 -0.546 -12.185 1.00 47.09 173 ARG A CA 1
ATOM 1357 C C . ARG A 1 173 ? -8.637 -0.070 -10.919 1.00 47.09 173 ARG A C 1
ATOM 1359 O O . ARG A 1 173 ? -9.855 -0.049 -10.928 1.00 47.09 173 ARG A O 1
ATOM 1366 N N . ARG A 1 174 ? -7.917 0.248 -9.837 1.00 43.34 174 ARG A N 1
ATOM 1367 C CA . ARG A 1 174 ? -8.501 0.824 -8.610 1.00 43.34 174 ARG A CA 1
ATOM 1368 C C . ARG A 1 174 ? -8.566 2.357 -8.649 1.00 43.34 174 ARG A C 1
ATOM 1370 O O . ARG A 1 174 ? -9.217 2.941 -7.796 1.00 43.34 174 ARG A O 1
ATOM 1377 N N . ALA A 1 175 ? -7.890 2.991 -9.610 1.00 41.59 175 ALA A N 1
ATOM 1378 C CA . ALA A 1 175 ? -7.844 4.445 -9.787 1.00 41.59 175 ALA A CA 1
ATOM 1379 C C . ALA A 1 175 ? -8.876 4.981 -10.808 1.00 41.59 175 ALA A C 1
ATOM 1381 O O . ALA A 1 175 ? -8.870 6.173 -11.116 1.00 41.59 175 ALA A O 1
ATOM 1382 N N . HIS A 1 176 ? -9.735 4.108 -11.339 1.00 35.50 176 HIS A N 1
ATOM 1383 C CA . HIS A 1 176 ? -10.813 4.397 -12.288 1.00 35.50 176 HIS A CA 1
ATOM 1384 C C . HIS A 1 176 ? -12.105 3.747 -11.807 1.00 35.50 176 HIS A C 1
ATOM 1386 O O . HIS A 1 176 ? -13.172 4.338 -12.076 1.00 35.50 176 HIS A O 1
#

Solvent-accessible surface area (backbone atoms only — not comparable to full-atom values): 10057 Å² total; per-residue (Å²): 120,74,44,53,31,34,37,36,44,28,24,30,50,69,45,91,65,62,70,64,62,52,43,62,76,35,48,93,28,68,52,47,78,48,76,57,98,73,37,36,36,41,34,36,42,38,77,24,78,43,71,64,59,36,44,52,59,53,48,53,60,47,36,74,68,23,38,71,57,53,71,78,45,77,50,74,44,42,44,74,56,52,52,53,55,69,71,47,71,87,65,72,62,70,33,39,56,63,57,48,9,62,76,67,74,52,51,45,69,59,44,56,60,44,62,74,39,92,81,48,69,71,61,64,44,81,49,98,94,45,52,28,28,46,41,69,56,46,51,54,52,54,52,53,66,41,91,92,47,80,73,72,76,76,62,64,64,53,54,55,54,54,51,50,37,53,50,52,55,51,54,59,62,72,77,110

Radius of gyration: 22.57 Å; Cα contacts (8 Å, |Δi|>4): 230; chains: 1; bounding box: 55×31×60 Å

Nearest PDB structures (foldseek):
  6mr3-assembly2_C-2  TM=4.278E-01  e=4.665E-02  Streptococcus mutans UA159
  6q2d-assembly1_F  TM=3.665E-01  e=1.398E-01  Methanobrevibacter smithii
  6u9h-assembly1_F  TM=5.993E-01  e=2.173E+00  Arabidopsis thaliana
  5ueb-assembly1_A  TM=3.751E-01  e=2.572E-01  Neisseria gonorrhoeae NCCP11945
  2xex-assembly1_A  TM=3.654E-01  e=3.708E-01  Staphylococcus aureus

Sequence (176 aa):
MKTEWTVTIEGRPAKVVDPEDILDELAELSPAVQFGNGLLSTTATRRANSPIEAYDHIYEALNSLTGKLEIELVEIKTTERQDRDLEISNLPELVGLAEIADIAGTTRQRIFQMTANRGFPFPVMELRSGRLWNKAAVESYLETRRPGVPRLPGIVARASAKENHRRVQRAVRRAH

Foldseek 3Di:
DWFKKKKKWKFAFPDDFDQVVLCVLQVVFVWDWDDDPRMIIIIGMDTDPDQVVVVVVSVVSVCVGRPDTHTPDIDMDTPVVVVVVVVDDPQADKDFLVVLCVLLVHDSVVSVVVCPDPQQQDFLDQDPVGTIHRPVLSNVVSQCPPPPDDNDPSPVSVVVSVVSSVVSVVVVVVVD

Secondary structure (DSSP, 8-state):
--EEEEEEEEEE-SS---HHHHHHHTGGG--EEEEETTEEEEEEEEEESSHHHHHHHHHHHHHHHHSS-EEEEEEEEEHHHHHHHHHS--SPPEE-HHHHHHHTTS-HHHHHHHHTSTTPPPPSEEETTEEEEEHHHHHHHHHTTSTT-----TTHHHHHHHHHHHHHHHHHHH--

pLDDT: mean 84.35, std 16.39, range [35.5, 97.69]